Protein AF-A0A970XEA8-F1 (afdb_monomer_lite)

Structure (mmCIF, N/CA/C/O backbone):
data_AF-A0A970XEA8-F1
#
_entry.id   AF-A0A970XEA8-F1
#
loop_
_atom_site.group_PDB
_atom_site.id
_atom_site.type_symbol
_atom_site.label_atom_id
_atom_site.label_alt_id
_atom_site.label_comp_id
_atom_site.label_asym_id
_atom_site.label_entity_id
_atom_site.label_seq_id
_atom_site.pdbx_PDB_ins_code
_atom_site.Cartn_x
_atom_site.Cartn_y
_atom_site.Cartn_z
_atom_site.occupancy
_atom_site.B_iso_or_equiv
_atom_site.auth_seq_id
_atom_site.auth_comp_id
_atom_site.auth_asym_id
_atom_site.auth_atom_id
_atom_site.pdbx_PDB_model_num
ATOM 1 N N . ASP A 1 1 ? -4.541 -21.649 -30.578 1.00 80.81 1 ASP A N 1
ATOM 2 C CA . ASP A 1 1 ? -4.977 -20.990 -31.830 1.00 80.81 1 ASP A CA 1
ATOM 3 C C . ASP A 1 1 ? -3.988 -19.925 -32.308 1.00 80.81 1 ASP A C 1
ATOM 5 O O . ASP A 1 1 ? -4.046 -19.580 -33.477 1.00 80.81 1 ASP A O 1
ATOM 9 N N . GLY A 1 2 ? -3.057 -19.457 -31.461 1.00 87.94 2 GLY A N 1
ATOM 10 C CA . GLY A 1 2 ? -2.145 -18.364 -31.821 1.00 87.94 2 GLY A CA 1
ATOM 11 C C . GLY A 1 2 ? -2.750 -16.986 -31.545 1.00 87.94 2 GLY A C 1
ATOM 12 O O . GLY A 1 2 ? -2.172 -15.980 -31.945 1.00 87.94 2 GLY A O 1
ATOM 13 N N . ASP A 1 3 ? -3.895 -16.936 -30.856 1.00 94.19 3 ASP A N 1
ATOM 14 C CA . ASP A 1 3 ? -4.531 -15.696 -30.441 1.00 94.19 3 ASP A CA 1
ATOM 15 C C . ASP A 1 3 ? -3.733 -15.054 -29.296 1.00 94.19 3 ASP A C 1
ATOM 17 O O . ASP A 1 3 ? -3.621 -15.590 -28.187 1.00 94.19 3 ASP A O 1
ATOM 21 N N . ILE A 1 4 ? -3.162 -13.886 -29.584 1.00 92.12 4 ILE A N 1
ATOM 22 C CA . ILE A 1 4 ? -2.325 -13.128 -28.653 1.00 92.12 4 ILE A CA 1
ATOM 23 C C . ILE A 1 4 ? -3.144 -12.611 -27.464 1.00 92.12 4 ILE A C 1
ATOM 25 O O . ILE A 1 4 ? -2.615 -12.544 -26.354 1.00 92.12 4 ILE A O 1
ATOM 29 N N . ALA A 1 5 ? -4.421 -12.271 -27.648 1.00 92.81 5 ALA A N 1
ATOM 30 C CA . ALA A 1 5 ? -5.268 -11.773 -26.568 1.00 92.81 5 ALA A CA 1
ATOM 31 C C . ALA A 1 5 ? -5.571 -12.890 -25.564 1.00 92.81 5 ALA A C 1
ATOM 33 O O . ALA A 1 5 ? -5.336 -12.728 -24.365 1.00 92.81 5 ALA A O 1
ATOM 34 N N . VAL A 1 6 ? -5.991 -14.058 -26.058 1.00 93.00 6 VAL A N 1
ATOM 35 C CA . VAL A 1 6 ? -6.219 -15.244 -25.217 1.00 93.00 6 VAL A CA 1
ATOM 36 C C . VAL A 1 6 ? -4.920 -15.687 -24.538 1.00 93.00 6 VAL A C 1
ATOM 38 O O . VAL A 1 6 ? -4.925 -16.022 -23.353 1.00 93.00 6 VAL A O 1
ATOM 41 N N . GLY A 1 7 ? -3.799 -15.663 -25.264 1.00 92.69 7 GLY A N 1
ATOM 42 C CA . GLY A 1 7 ? -2.477 -15.961 -24.714 1.00 92.69 7 GLY A CA 1
ATOM 43 C C . GLY A 1 7 ? -2.072 -15.004 -23.591 1.00 92.69 7 GLY A C 1
ATOM 44 O O . GLY A 1 7 ? -1.593 -15.457 -22.556 1.00 92.69 7 GLY A O 1
ATOM 45 N N . SER A 1 8 ? -2.320 -13.703 -23.758 1.00 90.50 8 SER A N 1
ATOM 46 C CA . SER A 1 8 ? -1.989 -12.673 -22.764 1.00 90.50 8 SER A CA 1
ATOM 47 C C . SER A 1 8 ? -2.812 -12.823 -21.486 1.00 90.50 8 SER A C 1
ATOM 49 O O . SER A 1 8 ? -2.245 -12.772 -20.398 1.00 90.50 8 SER A O 1
ATOM 51 N N . VAL A 1 9 ? -4.122 -13.078 -21.600 1.00 90.88 9 VAL A N 1
ATOM 52 C CA . VAL A 1 9 ? -4.989 -13.336 -20.435 1.00 90.88 9 VAL A CA 1
ATOM 53 C C . VAL A 1 9 ? -4.486 -14.551 -19.658 1.00 90.88 9 VAL A C 1
ATOM 55 O O . VAL A 1 9 ? -4.214 -14.443 -18.465 1.00 90.88 9 VAL A O 1
ATOM 58 N N . LYS A 1 10 ? -4.248 -15.673 -20.347 1.00 90.88 10 LYS A N 1
ATOM 59 C CA . LYS A 1 10 ? -3.715 -16.893 -19.723 1.00 90.88 10 LYS A CA 1
ATOM 60 C C . LYS A 1 10 ? -2.342 -16.680 -19.094 1.00 90.88 10 LYS A C 1
ATOM 62 O O . LYS A 1 10 ? -2.049 -17.261 -18.057 1.00 90.88 10 LYS A O 1
ATOM 67 N N . ALA A 1 11 ? -1.489 -15.869 -19.714 1.00 90.12 11 ALA A N 1
ATOM 68 C CA . ALA A 1 11 ? -0.165 -15.576 -19.186 1.00 90.12 11 ALA A CA 1
ATOM 69 C C . ALA A 1 11 ? -0.227 -14.709 -17.919 1.00 90.12 11 ALA A C 1
ATOM 71 O O . ALA A 1 11 ? 0.575 -14.925 -17.013 1.00 90.12 11 ALA A O 1
ATOM 72 N N . ILE A 1 12 ? -1.179 -13.775 -17.824 1.00 89.44 12 ILE A N 1
ATOM 73 C CA . ILE A 1 12 ? -1.449 -13.012 -16.595 1.00 89.44 12 ILE A CA 1
ATOM 74 C C . ILE A 1 12 ? -2.015 -13.938 -15.510 1.00 89.44 12 ILE A C 1
ATOM 76 O O . ILE A 1 12 ? -1.507 -13.939 -14.394 1.00 89.44 12 ILE A O 1
ATOM 80 N N . GLU A 1 13 ? -3.007 -14.773 -15.837 1.00 88.38 13 GLU A N 1
ATOM 81 C CA . GLU A 1 13 ? -3.608 -15.747 -14.906 1.0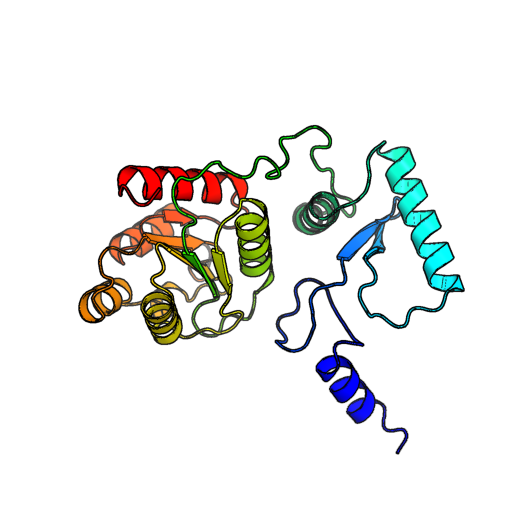0 88.38 13 GLU A CA 1
ATOM 82 C C . GLU A 1 13 ? -2.583 -16.759 -14.371 1.00 88.38 13 GLU A C 1
ATOM 84 O O . GLU A 1 13 ? -2.599 -17.118 -13.194 1.00 88.38 13 GLU A O 1
ATOM 89 N N . ALA A 1 14 ? -1.650 -17.194 -15.221 1.00 87.94 14 ALA A N 1
ATOM 90 C CA . ALA A 1 14 ? -0.548 -18.072 -14.839 1.00 87.94 14 ALA A CA 1
ATOM 91 C C . ALA A 1 14 ? 0.571 -17.348 -14.063 1.00 87.94 14 ALA A C 1
ATOM 93 O O . ALA A 1 14 ? 1.469 -18.007 -13.536 1.00 87.94 14 ALA A O 1
ATOM 94 N N . GLY A 1 15 ? 0.546 -16.013 -13.991 1.00 83.69 15 GLY A N 1
ATOM 95 C CA . GLY A 1 15 ? 1.590 -15.202 -13.361 1.00 83.69 15 GLY A CA 1
ATOM 96 C C . GLY A 1 15 ? 2.911 -15.172 -14.137 1.00 83.69 15 GLY A C 1
ATOM 97 O O . GLY A 1 15 ? 3.961 -14.968 -13.532 1.00 83.69 15 GLY A O 1
ATOM 98 N N . VAL A 1 16 ? 2.869 -15.419 -15.451 1.00 87.69 16 VAL A N 1
ATOM 99 C CA . VAL A 1 16 ? 4.012 -15.308 -16.377 1.00 87.69 16 VAL A CA 1
ATOM 100 C C . VAL A 1 16 ? 4.201 -13.858 -16.816 1.00 87.69 16 VAL A C 1
ATOM 102 O O . VAL A 1 16 ? 5.326 -13.370 -16.862 1.00 87.69 16 VAL A O 1
ATOM 105 N N . LEU A 1 17 ? 3.102 -13.163 -17.132 1.00 88.50 17 LEU A N 1
ATOM 106 C CA . LEU A 1 17 ? 3.103 -11.715 -17.330 1.00 88.50 17 LEU A CA 1
ATOM 107 C C . LEU A 1 17 ? 2.810 -11.044 -15.993 1.00 88.50 17 LEU A C 1
ATOM 109 O O . LEU A 1 17 ? 1.665 -10.987 -15.549 1.00 88.50 17 LEU A O 1
ATOM 113 N N . ASP A 1 18 ? 3.873 -10.568 -15.359 1.00 86.19 18 ASP A N 1
ATOM 114 C CA . ASP A 1 18 ? 3.846 -9.988 -14.024 1.00 86.19 18 ASP A CA 1
ATOM 115 C C . ASP A 1 18 ? 4.245 -8.505 -14.057 1.00 86.19 18 ASP A C 1
ATOM 117 O O . ASP A 1 18 ? 4.890 -8.023 -14.992 1.00 86.19 18 ASP A O 1
ATOM 121 N N . SER A 1 19 ? 3.811 -7.754 -13.052 1.00 84.50 19 SER A N 1
ATOM 122 C CA . SER A 1 19 ? 4.051 -6.316 -12.960 1.00 84.50 19 SER A CA 1
ATOM 123 C C . SER A 1 19 ? 4.166 -5.908 -11.496 1.00 84.50 19 SER A C 1
ATOM 125 O O . SER A 1 19 ? 3.346 -6.362 -10.694 1.00 84.50 19 SER A O 1
ATOM 127 N N . PRO A 1 20 ? 5.143 -5.057 -11.127 1.00 82.81 20 PRO A N 1
ATOM 128 C CA . PRO A 1 20 ? 5.207 -4.528 -9.775 1.00 82.81 20 PRO A CA 1
ATOM 129 C C . PRO A 1 20 ? 3.953 -3.703 -9.472 1.00 82.81 20 PRO A C 1
ATOM 131 O O . PRO A 1 20 ? 3.546 -2.852 -10.262 1.00 82.81 20 PRO A O 1
ATOM 134 N N . PHE A 1 21 ? 3.387 -3.908 -8.286 1.00 81.19 21 PHE A N 1
ATOM 135 C CA . PHE A 1 21 ? 2.265 -3.133 -7.756 1.00 81.19 21 PHE A CA 1
ATOM 136 C C . PHE A 1 21 ? 0.964 -3.215 -8.577 1.00 81.19 21 PHE A C 1
ATOM 138 O O . PHE A 1 21 ? 0.206 -2.247 -8.642 1.00 81.19 21 PHE A O 1
ATOM 145 N N . SER A 1 22 ? 0.668 -4.368 -9.182 1.00 83.50 22 SER A N 1
ATOM 146 C CA . SER A 1 22 ? -0.499 -4.510 -10.065 1.00 83.50 22 SER A CA 1
ATOM 147 C C . SER A 1 22 ? -1.845 -4.414 -9.333 1.00 83.50 22 SER A C 1
ATOM 149 O O . SER A 1 22 ? -2.037 -5.017 -8.284 1.00 83.50 22 SER A O 1
ATOM 151 N N . ILE A 1 23 ? -2.837 -3.728 -9.902 1.00 82.25 23 ILE A N 1
ATOM 152 C CA . ILE A 1 23 ? -4.222 -3.809 -9.395 1.00 82.25 23 ILE A CA 1
ATOM 153 C C . ILE A 1 23 ? -4.844 -5.195 -9.617 1.00 82.25 23 ILE A C 1
ATOM 155 O O . ILE A 1 23 ? -5.753 -5.603 -8.899 1.00 82.25 23 ILE A O 1
ATOM 159 N N . ASN A 1 24 ? -4.375 -5.919 -10.629 1.00 81.50 24 ASN A N 1
ATOM 160 C CA . ASN A 1 24 ? -4.915 -7.225 -10.955 1.00 81.50 24 ASN A CA 1
ATOM 161 C C . ASN A 1 24 ? -4.514 -8.241 -9.866 1.00 81.50 24 ASN A C 1
ATOM 163 O O . ASN A 1 24 ? -3.386 -8.218 -9.379 1.00 81.50 24 ASN A O 1
ATOM 167 N N . ILE A 1 25 ? -5.442 -9.127 -9.504 1.00 78.56 25 ILE A N 1
ATOM 168 C CA . ILE A 1 25 ? -5.270 -10.146 -8.458 1.00 78.56 25 ILE A CA 1
ATOM 169 C C . ILE A 1 25 ? -4.421 -11.351 -8.898 1.00 78.56 25 ILE A C 1
ATOM 171 O O . ILE A 1 25 ? -4.007 -12.142 -8.055 1.00 78.56 25 ILE A O 1
ATOM 175 N N . TYR A 1 26 ? -4.198 -11.525 -10.204 1.00 82.44 26 TYR A N 1
ATOM 176 C CA . TYR A 1 26 ? -3.456 -12.663 -10.757 1.00 82.44 26 TYR A CA 1
ATOM 177 C C . TYR A 1 26 ? -1.933 -12.454 -10.841 1.00 82.44 26 TYR A C 1
ATOM 179 O O . TYR A 1 26 ? -1.201 -13.413 -10.570 1.00 82.44 26 TYR A O 1
ATOM 187 N N . PRO A 1 27 ? -1.420 -11.252 -11.187 1.00 84.00 27 PRO A N 1
ATOM 188 C CA . PRO A 1 27 ? -0.004 -10.936 -11.047 1.00 84.00 27 PRO A CA 1
ATOM 189 C C . PRO A 1 27 ? 0.522 -11.253 -9.650 1.00 84.00 27 PRO A C 1
ATOM 191 O O . PRO A 1 27 ? -0.168 -11.093 -8.644 1.00 84.00 27 PRO A O 1
ATOM 194 N N . ARG A 1 28 ? 1.759 -11.743 -9.603 1.00 81.50 28 ARG A N 1
ATOM 195 C CA . ARG A 1 28 ? 2.390 -12.243 -8.378 1.00 81.50 28 ARG A CA 1
ATOM 196 C C . ARG A 1 28 ? 3.165 -11.156 -7.635 1.00 81.50 28 ARG A C 1
ATOM 198 O O . ARG A 1 28 ? 3.571 -11.404 -6.504 1.00 81.50 28 ARG A O 1
ATOM 205 N N . ASP A 1 29 ? 3.370 -9.997 -8.266 1.00 82.31 29 ASP A N 1
ATOM 206 C CA . ASP A 1 29 ? 4.196 -8.890 -7.769 1.00 82.31 29 ASP A CA 1
ATOM 207 C C . ASP A 1 29 ? 5.631 -9.328 -7.414 1.00 82.31 29 ASP A C 1
ATOM 209 O O . ASP A 1 29 ? 6.232 -8.826 -6.463 1.00 82.31 29 ASP A O 1
ATOM 213 N N . LEU A 1 30 ? 6.182 -10.288 -8.161 1.00 84.56 30 LEU A N 1
ATOM 214 C CA . LEU A 1 30 ? 7.561 -10.755 -7.985 1.00 84.56 30 LEU A CA 1
ATOM 215 C C . LEU A 1 30 ? 8.549 -9.842 -8.707 1.00 84.56 30 LEU A C 1
ATOM 217 O O . LEU A 1 30 ? 9.707 -9.733 -8.318 1.00 84.56 30 LEU A O 1
ATOM 221 N N . CYS A 1 31 ? 8.091 -9.173 -9.761 1.00 89.81 31 CYS A N 1
ATOM 222 C CA . CYS A 1 31 ? 8.916 -8.230 -10.495 1.00 89.81 31 CYS A CA 1
ATOM 223 C C . CYS A 1 31 ? 9.152 -6.961 -9.678 1.00 89.81 31 CYS A C 1
ATOM 225 O O . CYS A 1 31 ? 8.232 -6.423 -9.063 1.00 89.81 31 CYS A O 1
ATOM 227 N N . MET A 1 32 ? 10.366 -6.426 -9.747 1.00 90.19 32 MET A N 1
ATOM 228 C CA . MET A 1 32 ? 10.725 -5.143 -9.152 1.00 90.19 32 MET A CA 1
ATOM 229 C C . MET A 1 32 ? 11.527 -4.328 -10.153 1.00 90.19 32 MET A C 1
ATOM 231 O O . MET A 1 32 ? 12.454 -4.850 -10.769 1.00 90.19 32 MET A O 1
ATOM 235 N N . GLY A 1 33 ? 11.187 -3.050 -10.307 1.00 92.12 33 GLY A N 1
ATOM 236 C CA . GLY A 1 33 ? 11.851 -2.162 -11.256 1.00 92.12 33 GLY A CA 1
ATOM 237 C C . GLY A 1 33 ? 12.519 -0.968 -10.589 1.00 92.12 33 GLY A C 1
ATOM 238 O O . GLY A 1 33 ? 12.063 -0.497 -9.553 1.00 92.12 33 GLY A O 1
ATOM 239 N N . ALA A 1 34 ? 13.578 -0.461 -11.202 1.00 93.19 34 ALA A N 1
ATOM 240 C CA . ALA A 1 34 ? 14.227 0.798 -10.849 1.00 93.19 34 ALA A CA 1
ATOM 241 C C . ALA A 1 34 ? 14.731 1.491 -12.115 1.00 93.19 34 ALA A C 1
ATOM 243 O O . ALA A 1 34 ? 14.613 0.967 -13.221 1.00 93.19 34 ALA A O 1
ATOM 244 N N . ARG A 1 35 ? 15.253 2.699 -11.975 1.00 94.06 35 ARG A N 1
ATOM 245 C CA . ARG A 1 35 ? 15.824 3.490 -13.065 1.00 94.06 35 ARG A CA 1
ATOM 246 C C . ARG A 1 35 ? 17.321 3.193 -13.193 1.00 94.06 35 ARG A C 1
ATOM 248 O O . ARG A 1 35 ? 17.971 2.906 -12.196 1.00 94.06 35 ARG A O 1
ATOM 255 N N . ASP A 1 36 ? 17.898 3.235 -14.386 1.00 94.62 36 ASP A N 1
ATOM 256 C CA . ASP A 1 36 ? 19.364 3.284 -14.520 1.00 94.62 36 ASP A CA 1
ATOM 257 C C . ASP A 1 36 ? 19.887 4.728 -14.412 1.00 94.62 36 ASP A C 1
ATOM 259 O O . ASP A 1 36 ? 19.119 5.662 -14.178 1.00 94.62 36 ASP A O 1
ATOM 263 N N . LEU A 1 37 ? 21.200 4.919 -14.587 1.00 93.56 37 LEU A N 1
ATOM 264 C CA . LEU A 1 37 ? 21.846 6.241 -14.573 1.00 93.56 37 LEU A CA 1
ATOM 265 C C . LEU A 1 37 ? 21.350 7.187 -15.679 1.00 93.56 37 LEU A C 1
ATOM 267 O O . LEU A 1 37 ? 21.559 8.395 -15.590 1.00 93.56 37 LEU A O 1
ATOM 271 N N . GLU A 1 38 ? 20.693 6.653 -16.708 1.00 93.44 38 GLU A N 1
ATOM 272 C CA . GLU A 1 38 ? 20.113 7.413 -17.817 1.00 93.44 38 GLU A CA 1
ATOM 273 C C . GLU A 1 38 ? 18.609 7.683 -17.598 1.00 93.44 38 GLU A C 1
ATOM 275 O O . GLU A 1 38 ? 17.976 8.381 -18.390 1.00 93.44 38 GLU A O 1
ATOM 280 N N . GLY A 1 39 ? 18.019 7.160 -16.516 1.00 91.25 39 GLY A N 1
ATOM 281 C CA . GLY A 1 39 ? 16.595 7.291 -16.204 1.00 91.25 39 GLY A CA 1
ATOM 282 C C . GLY A 1 39 ? 15.695 6.279 -16.925 1.00 91.25 39 GLY A C 1
ATOM 283 O O . GLY A 1 39 ? 14.465 6.407 -16.885 1.00 91.25 39 GLY A O 1
ATOM 284 N N . ALA A 1 40 ? 16.247 5.256 -17.580 1.00 93.69 40 ALA A N 1
ATOM 285 C CA . ALA A 1 40 ? 15.453 4.207 -18.214 1.00 93.69 40 ALA A CA 1
ATOM 286 C C . ALA A 1 40 ? 14.956 3.191 -17.176 1.00 93.69 40 ALA A C 1
ATOM 288 O O . ALA A 1 40 ? 15.680 2.845 -16.248 1.00 93.69 40 ALA A O 1
ATOM 289 N N . CYS A 1 41 ? 13.724 2.690 -17.331 1.00 92.81 41 CYS A N 1
ATOM 290 C CA . CYS A 1 41 ? 13.213 1.612 -16.479 1.00 92.81 41 CYS A CA 1
ATOM 291 C C . CYS A 1 41 ? 13.994 0.316 -16.726 1.00 92.81 41 CYS A C 1
ATOM 293 O O . CYS A 1 41 ? 14.143 -0.122 -17.869 1.00 92.81 41 CYS A O 1
ATOM 295 N N . ARG A 1 42 ? 14.427 -0.311 -15.640 1.00 94.69 42 ARG A N 1
ATOM 296 C CA . ARG A 1 42 ? 15.152 -1.577 -15.569 1.00 94.69 42 ARG A CA 1
ATOM 297 C C . ARG A 1 42 ? 14.522 -2.475 -14.514 1.00 94.69 42 ARG A C 1
ATOM 299 O O . ARG A 1 42 ? 13.809 -1.993 -13.636 1.00 94.69 42 ARG A O 1
ATOM 306 N N . TYR A 1 43 ? 14.807 -3.766 -14.587 1.00 94.12 43 TYR A N 1
ATOM 307 C CA . TYR A 1 43 ? 14.411 -4.743 -13.577 1.00 94.12 43 TYR A CA 1
ATOM 308 C C . TYR A 1 43 ? 15.534 -4.937 -12.559 1.00 94.12 43 TYR A C 1
ATOM 310 O O . TYR A 1 43 ? 16.676 -5.165 -12.941 1.00 94.12 43 TYR A O 1
ATOM 318 N N . ILE A 1 44 ? 15.199 -4.860 -11.275 1.00 92.69 44 ILE A N 1
ATOM 319 C CA . ILE A 1 44 ? 16.033 -5.381 -10.184 1.00 92.69 44 ILE A CA 1
ATOM 320 C C . ILE A 1 44 ? 15.737 -6.874 -10.015 1.00 92.69 44 ILE A C 1
ATOM 322 O O . ILE A 1 44 ? 16.650 -7.687 -9.925 1.00 92.69 44 ILE A O 1
ATOM 326 N N . ASP A 1 45 ? 14.448 -7.220 -10.000 1.00 91.75 45 ASP A N 1
ATOM 327 C CA . ASP A 1 45 ? 13.962 -8.594 -9.979 1.00 91.75 45 ASP A CA 1
ATOM 328 C C . ASP A 1 45 ? 13.028 -8.794 -11.173 1.00 91.75 45 ASP A C 1
ATOM 330 O O . ASP A 1 45 ? 12.131 -7.986 -11.435 1.00 91.75 45 ASP A O 1
ATOM 334 N N . TYR A 1 46 ? 13.267 -9.864 -11.917 1.00 92.19 46 TYR A N 1
ATOM 335 C CA . TYR A 1 46 ? 12.500 -10.215 -13.103 1.00 92.19 46 TYR A CA 1
ATOM 336 C C . TYR A 1 46 ? 11.270 -11.064 -12.777 1.00 92.19 46 TYR A C 1
ATOM 338 O O . TYR A 1 46 ? 10.457 -11.300 -13.672 1.00 92.19 46 TYR A O 1
ATOM 346 N N . GLY A 1 47 ? 11.160 -11.591 -11.552 1.00 90.00 47 GLY A N 1
ATOM 347 C CA . GLY A 1 47 ? 10.142 -12.565 -11.186 1.00 90.00 47 GLY A CA 1
ATOM 348 C C . GLY A 1 47 ? 10.062 -13.709 -12.201 1.00 90.00 47 GLY A C 1
ATOM 349 O O . GLY A 1 47 ? 11.070 -14.298 -12.597 1.00 90.00 47 GLY A O 1
ATOM 350 N N . ASN A 1 48 ? 8.847 -13.976 -12.681 1.00 88.56 48 ASN A N 1
ATOM 351 C CA . ASN A 1 48 ? 8.570 -15.021 -13.671 1.00 88.56 48 ASN A CA 1
ATOM 352 C C . ASN A 1 48 ? 8.599 -14.529 -15.126 1.00 88.56 48 ASN A C 1
ATOM 354 O O . ASN A 1 48 ? 8.235 -15.289 -16.028 1.00 88.56 48 ASN A O 1
ATOM 358 N N . LEU A 1 49 ? 8.993 -13.276 -15.380 1.00 91.50 49 LEU A N 1
ATOM 359 C CA . LEU A 1 49 ? 8.934 -12.723 -16.729 1.00 91.50 49 LEU A CA 1
ATOM 360 C C . LEU A 1 49 ? 9.861 -13.503 -17.678 1.00 91.50 49 LEU A C 1
ATOM 362 O O . LEU A 1 49 ? 11.053 -13.665 -17.388 1.00 91.50 49 LEU A O 1
ATOM 366 N N . PRO A 1 50 ? 9.372 -13.936 -18.854 1.00 89.94 50 PRO A N 1
ATOM 367 C CA . PRO A 1 50 ? 10.159 -14.687 -19.828 1.00 89.94 50 PRO A CA 1
ATOM 368 C C . PRO A 1 50 ? 11.066 -13.755 -20.653 1.00 89.94 50 PRO A C 1
ATOM 370 O O . PRO A 1 50 ? 10.989 -13.704 -21.878 1.00 89.94 50 PRO A O 1
ATOM 373 N N . ILE A 1 51 ? 11.913 -12.976 -19.975 1.00 92.12 51 ILE A N 1
ATOM 374 C CA . ILE A 1 51 ? 12.868 -12.063 -20.610 1.00 92.12 51 ILE A CA 1
ATOM 375 C C . ILE A 1 51 ? 14.043 -12.870 -21.193 1.00 92.12 51 ILE A C 1
ATOM 377 O O . ILE A 1 51 ? 14.655 -13.636 -20.438 1.00 92.12 51 ILE A O 1
ATOM 381 N N . PRO A 1 52 ? 14.385 -12.697 -22.487 1.00 95.50 52 PRO A N 1
ATOM 382 C CA . PRO A 1 52 ? 15.538 -13.347 -23.109 1.00 95.50 52 PRO A CA 1
ATOM 383 C C . PRO A 1 52 ? 16.856 -13.044 -22.388 1.00 95.50 52 PRO A C 1
ATOM 385 O O . PRO A 1 52 ? 17.056 -11.940 -21.879 1.00 95.50 52 PRO A O 1
ATOM 388 N N . GLU A 1 53 ? 17.782 -14.005 -22.384 1.00 94.62 53 GLU A N 1
ATOM 389 C CA . GLU A 1 53 ? 19.065 -13.898 -21.671 1.00 94.62 53 GLU A CA 1
ATOM 390 C C . GLU A 1 53 ? 19.901 -12.693 -22.126 1.00 94.62 53 GLU A C 1
ATOM 392 O O . GLU A 1 53 ? 20.476 -11.988 -21.300 1.00 94.62 53 GLU A O 1
ATOM 397 N N . GLU A 1 54 ? 19.904 -12.392 -23.425 1.00 96.06 54 GLU A N 1
ATOM 398 C CA . GLU A 1 54 ? 20.598 -11.223 -23.979 1.00 96.06 54 GLU A CA 1
ATOM 399 C C . GLU A 1 54 ? 20.071 -9.894 -23.410 1.00 96.06 54 GLU A C 1
ATOM 401 O O . GLU A 1 54 ? 20.851 -8.994 -23.095 1.00 96.06 54 GLU A O 1
ATOM 406 N N . VAL A 1 55 ? 18.754 -9.792 -23.205 1.00 95.62 55 VAL A N 1
ATOM 407 C CA . VAL A 1 55 ? 18.103 -8.602 -22.643 1.00 95.62 55 VAL A CA 1
ATOM 408 C C . VAL A 1 55 ? 18.368 -8.514 -21.143 1.00 95.62 55 VAL A C 1
ATOM 410 O O . VAL A 1 55 ? 18.632 -7.423 -20.639 1.00 95.62 55 VAL A O 1
ATOM 413 N N . ARG A 1 56 ? 18.347 -9.654 -20.436 1.00 96.00 56 ARG A N 1
ATOM 414 C CA . ARG A 1 56 ? 18.710 -9.723 -19.012 1.00 96.00 56 ARG A CA 1
ATOM 415 C C . ARG A 1 56 ? 20.139 -9.249 -18.793 1.00 96.00 56 ARG A C 1
ATOM 417 O O . ARG A 1 56 ? 20.361 -8.373 -17.971 1.00 96.00 56 ARG A O 1
ATOM 424 N N . LYS A 1 57 ? 21.084 -9.729 -19.603 1.00 96.81 57 LYS A N 1
ATOM 425 C CA . LYS A 1 57 ? 22.486 -9.314 -19.523 1.00 96.81 57 LYS A CA 1
ATOM 426 C C . LYS A 1 57 ? 22.644 -7.798 -19.669 1.00 96.81 57 LYS A C 1
ATOM 428 O O . LYS A 1 57 ? 23.299 -7.178 -18.840 1.00 96.81 57 LYS A O 1
ATOM 433 N N . TYR A 1 58 ? 22.008 -7.201 -20.679 1.00 97.12 58 TYR A N 1
ATOM 434 C CA . TYR A 1 58 ? 22.049 -5.749 -20.869 1.00 97.12 58 TYR A CA 1
ATOM 435 C C . TYR A 1 58 ? 21.416 -4.983 -19.695 1.00 97.12 58 TYR A C 1
ATOM 437 O O . TYR A 1 58 ? 21.962 -3.985 -19.226 1.00 97.12 58 TYR A O 1
ATOM 445 N N . ASN A 1 59 ? 20.271 -5.451 -19.194 1.00 97.12 59 ASN A N 1
ATOM 446 C CA . ASN A 1 59 ? 19.621 -4.858 -18.029 1.00 97.12 59 ASN A CA 1
ATOM 447 C C . ASN A 1 59 ? 20.513 -4.940 -16.777 1.00 97.12 59 ASN A C 1
ATOM 449 O O . ASN A 1 59 ? 20.691 -3.933 -16.096 1.00 97.12 59 ASN A O 1
ATOM 453 N N . ASP A 1 60 ? 21.096 -6.106 -16.502 1.00 96.19 60 ASP A N 1
ATOM 454 C CA . ASP A 1 60 ? 21.957 -6.350 -15.341 1.00 96.19 60 ASP A CA 1
ATOM 455 C C . ASP A 1 60 ? 23.230 -5.501 -15.391 1.00 96.19 60 ASP A C 1
ATOM 457 O O . ASP A 1 60 ? 23.662 -4.974 -14.366 1.00 96.19 60 ASP A O 1
ATOM 461 N N . GLU A 1 61 ? 23.815 -5.315 -16.578 1.00 97.31 61 GLU A N 1
ATOM 462 C CA . GLU A 1 61 ? 24.938 -4.398 -16.791 1.00 97.31 61 GLU A CA 1
ATOM 463 C C . GLU A 1 61 ? 24.554 -2.962 -16.400 1.00 97.31 61 GLU A C 1
ATOM 465 O O . GLU A 1 61 ? 25.261 -2.333 -15.611 1.00 97.31 61 GLU A O 1
ATOM 470 N N . LYS A 1 62 ? 23.391 -2.474 -16.848 1.00 97.44 62 LYS A N 1
ATOM 471 C CA . LYS A 1 62 ? 22.899 -1.123 -16.525 1.00 97.44 62 LYS A CA 1
ATOM 472 C C . LYS A 1 62 ? 22.539 -0.931 -15.054 1.00 97.44 62 LYS A C 1
ATOM 474 O O . LYS A 1 62 ? 22.828 0.120 -14.481 1.00 97.44 62 LYS A O 1
ATOM 479 N N . ILE A 1 63 ? 21.957 -1.945 -14.419 1.00 95.81 63 ILE A N 1
ATOM 480 C CA . ILE A 1 63 ? 21.728 -1.946 -12.971 1.00 95.81 63 ILE A CA 1
ATOM 481 C C . ILE A 1 63 ? 23.067 -1.880 -12.236 1.00 95.81 63 ILE A C 1
ATOM 483 O O . ILE A 1 63 ? 23.246 -1.030 -11.368 1.00 95.81 63 ILE A O 1
ATOM 487 N N . LYS A 1 64 ? 24.039 -2.710 -12.624 1.00 95.94 64 LYS A N 1
ATOM 488 C CA . LYS A 1 64 ? 25.359 -2.762 -11.987 1.00 95.94 64 LYS A CA 1
ATOM 489 C C . LYS A 1 64 ? 26.153 -1.467 -12.155 1.00 95.94 64 LYS A C 1
ATOM 491 O O . LYS A 1 64 ? 26.878 -1.086 -11.236 1.00 95.94 64 LYS A O 1
ATOM 496 N N . GLU A 1 65 ? 26.022 -0.780 -13.288 1.00 96.38 65 GLU A N 1
ATOM 497 C CA . GLU A 1 65 ? 26.572 0.568 -13.487 1.00 96.38 65 GLU A CA 1
ATOM 498 C C . GLU A 1 65 ? 26.036 1.534 -12.421 1.00 96.38 65 GLU A C 1
ATOM 500 O O . GLU A 1 65 ? 26.825 2.198 -11.742 1.00 96.38 65 GLU A O 1
ATOM 505 N N . ARG A 1 66 ? 24.711 1.557 -12.207 1.00 93.62 66 ARG A N 1
ATOM 506 C CA . ARG A 1 66 ? 24.086 2.391 -11.169 1.00 93.62 66 ARG A CA 1
ATOM 507 C C . ARG A 1 66 ? 24.505 1.967 -9.763 1.00 93.62 66 ARG A C 1
ATOM 509 O O . ARG A 1 66 ? 24.885 2.825 -8.976 1.00 93.62 66 ARG A O 1
ATOM 516 N N . GLU A 1 67 ? 24.503 0.674 -9.456 1.00 94.00 67 GLU A N 1
ATOM 517 C CA . GLU A 1 67 ? 24.947 0.159 -8.152 1.00 94.00 67 GLU A CA 1
ATOM 518 C C . GLU A 1 67 ? 26.396 0.541 -7.841 1.00 94.00 67 GLU A C 1
ATOM 520 O O . GLU A 1 67 ? 26.721 0.906 -6.715 1.00 94.00 67 GLU A O 1
ATOM 525 N N . THR A 1 68 ? 27.275 0.489 -8.845 1.00 94.56 68 THR A N 1
ATOM 526 C CA . THR A 1 68 ? 28.687 0.868 -8.700 1.00 94.56 68 THR A CA 1
ATOM 527 C C . THR A 1 68 ? 28.830 2.369 -8.471 1.00 94.56 68 THR A C 1
ATOM 529 O O . THR A 1 68 ? 29.609 2.786 -7.617 1.00 94.56 68 THR A O 1
ATOM 532 N N . PHE A 1 69 ? 28.070 3.183 -9.208 1.00 92.50 69 PHE A N 1
ATOM 533 C CA . PHE A 1 69 ? 28.054 4.635 -9.041 1.00 92.50 69 PHE A CA 1
ATOM 534 C C . PHE A 1 69 ? 27.500 5.052 -7.673 1.00 92.50 69 PHE A C 1
ATOM 536 O O . PHE A 1 69 ? 28.040 5.946 -7.024 1.00 92.50 69 PHE A O 1
ATOM 543 N N . GLU A 1 70 ? 26.435 4.397 -7.213 1.00 89.31 70 GLU A N 1
ATOM 544 C CA . GLU A 1 70 ? 25.823 4.682 -5.920 1.00 89.31 70 GLU A CA 1
ATOM 545 C C . GLU A 1 70 ? 26.551 4.005 -4.750 1.00 89.31 70 GLU A C 1
ATOM 547 O O . GLU A 1 70 ? 26.362 4.415 -3.607 1.00 89.31 70 GLU A O 1
ATOM 552 N N . GLY A 1 71 ? 27.393 3.005 -4.999 1.00 89.31 71 GLY A N 1
ATOM 553 C CA . GLY A 1 71 ? 28.078 2.246 -3.953 1.00 89.31 71 GLY A CA 1
ATOM 554 C C . GLY A 1 71 ? 27.136 1.399 -3.090 1.00 89.31 71 GLY A C 1
ATOM 555 O O . GLY A 1 71 ? 27.504 1.034 -1.979 1.00 89.31 71 GLY A O 1
ATOM 556 N N . THR A 1 72 ? 25.926 1.100 -3.568 1.00 88.75 72 THR A N 1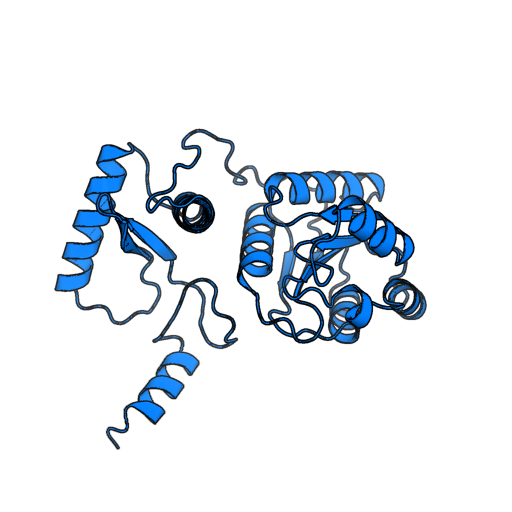
ATOM 557 C CA . THR A 1 72 ? 24.938 0.269 -2.865 1.00 88.75 72 THR A CA 1
ATOM 558 C C . THR A 1 72 ? 24.155 -0.595 -3.847 1.00 88.75 72 THR A C 1
ATOM 560 O O . THR A 1 72 ? 24.088 -0.297 -5.041 1.00 88.75 72 THR A O 1
ATOM 563 N N . LYS A 1 73 ? 23.555 -1.675 -3.346 1.00 90.56 73 LYS A N 1
ATOM 564 C CA . LYS A 1 73 ? 22.671 -2.537 -4.131 1.00 90.56 73 LYS A CA 1
ATOM 565 C C . LYS A 1 73 ? 21.312 -1.878 -4.320 1.00 90.56 73 LYS A C 1
ATOM 567 O O . LYS A 1 73 ? 20.735 -1.354 -3.367 1.00 90.56 73 LYS A O 1
ATOM 572 N N . LEU A 1 74 ? 20.784 -1.935 -5.541 1.00 90.19 74 LEU 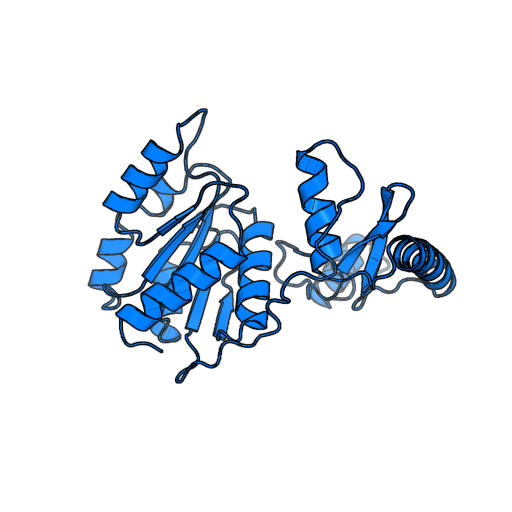A N 1
ATOM 573 C CA . LEU A 1 74 ? 19.426 -1.466 -5.787 1.00 90.19 74 LEU A CA 1
ATOM 574 C C . LEU A 1 74 ? 18.444 -2.490 -5.223 1.00 90.19 74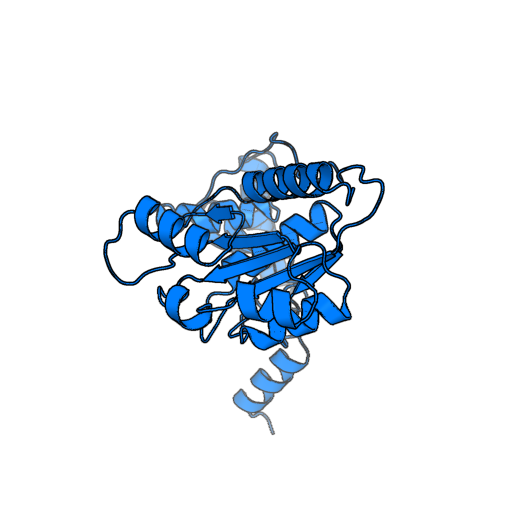 LEU A C 1
ATOM 576 O O . LEU A 1 74 ? 18.572 -3.693 -5.434 1.00 90.19 74 LEU A O 1
ATOM 580 N N . ASN A 1 75 ? 17.456 -2.000 -4.487 1.00 88.88 75 ASN A N 1
ATOM 581 C CA . ASN A 1 75 ? 16.457 -2.820 -3.818 1.00 88.88 75 ASN A CA 1
ATOM 582 C C . ASN A 1 75 ? 15.098 -2.099 -3.825 1.00 88.88 75 ASN A C 1
ATOM 584 O O . ASN A 1 75 ? 14.907 -1.104 -4.523 1.00 88.88 75 ASN A O 1
ATOM 588 N N . PHE A 1 76 ? 14.150 -2.579 -3.021 1.00 84.75 76 PHE A N 1
ATOM 589 C CA . PHE A 1 76 ? 12.830 -1.964 -2.892 1.00 84.75 76 PHE A CA 1
ATOM 590 C C . PHE A 1 76 ? 12.881 -0.463 -2.550 1.00 84.75 76 PHE A C 1
ATOM 592 O O . PHE A 1 76 ? 12.097 0.308 -3.099 1.00 84.75 76 PHE A O 1
ATOM 599 N N . LYS A 1 77 ? 13.834 -0.018 -1.716 1.00 82.88 77 LYS A N 1
ATOM 600 C CA . LYS A 1 77 ? 14.014 1.406 -1.382 1.00 82.88 77 LYS A CA 1
ATOM 601 C C . LYS A 1 77 ? 14.408 2.227 -2.612 1.00 82.88 77 LYS A C 1
ATOM 603 O O . LYS A 1 77 ? 13.916 3.341 -2.770 1.00 82.88 77 LYS A O 1
ATOM 608 N N . ALA A 1 78 ? 15.238 1.673 -3.498 1.00 89.06 78 ALA A N 1
ATOM 609 C CA . ALA A 1 78 ? 15.591 2.314 -4.765 1.00 89.06 78 ALA A CA 1
ATOM 610 C C . ALA A 1 78 ? 14.363 2.475 -5.669 1.00 89.06 78 ALA A C 1
ATOM 612 O O . ALA A 1 78 ? 14.092 3.572 -6.155 1.00 89.06 78 ALA A O 1
ATOM 613 N N . SER A 1 79 ? 13.572 1.408 -5.821 1.00 88.94 79 SER A N 1
ATOM 614 C CA . SER A 1 79 ? 12.315 1.426 -6.580 1.00 88.94 79 SER A CA 1
ATOM 615 C C . SER A 1 79 ? 11.330 2.459 -6.047 1.00 88.94 79 SER A C 1
ATOM 617 O O . SER A 1 79 ? 10.725 3.199 -6.820 1.00 88.94 79 SER A O 1
ATOM 619 N N . MET A 1 80 ? 11.191 2.534 -4.721 1.00 85.75 80 MET A N 1
ATOM 620 C CA . MET A 1 80 ? 10.408 3.572 -4.067 1.00 85.75 80 MET A CA 1
ATOM 621 C C . MET A 1 80 ? 10.971 4.950 -4.423 1.00 85.75 80 MET A C 1
ATOM 623 O O . MET A 1 80 ? 10.265 5.760 -5.015 1.00 85.75 80 MET A O 1
ATOM 627 N N . ALA A 1 81 ? 12.239 5.234 -4.135 1.00 87.81 81 ALA A N 1
ATOM 628 C CA . ALA A 1 81 ? 12.805 6.557 -4.386 1.00 87.81 81 ALA A CA 1
ATOM 629 C C . ALA A 1 81 ? 12.631 7.019 -5.840 1.00 87.81 81 ALA A C 1
ATOM 631 O O . ALA A 1 81 ? 12.278 8.176 -6.064 1.00 87.81 81 ALA A O 1
ATOM 632 N N . ASP A 1 82 ? 12.809 6.123 -6.811 1.00 89.50 82 ASP A N 1
ATOM 633 C CA . ASP A 1 82 ? 12.575 6.411 -8.229 1.00 89.50 82 ASP A CA 1
ATOM 634 C C . ASP A 1 82 ? 11.097 6.682 -8.551 1.00 89.50 82 ASP A C 1
ATOM 636 O O . ASP A 1 82 ? 10.783 7.490 -9.423 1.00 89.50 82 ASP A O 1
ATOM 640 N N . PHE A 1 83 ? 10.169 6.017 -7.862 1.00 84.44 83 PHE A N 1
ATOM 641 C CA . PHE A 1 83 ? 8.739 6.283 -7.992 1.00 84.44 83 PHE A CA 1
ATOM 642 C C . PHE A 1 83 ? 8.374 7.668 -7.437 1.00 84.44 83 PHE A C 1
ATOM 644 O O . PHE A 1 83 ? 7.713 8.453 -8.116 1.00 84.44 83 PHE A O 1
ATOM 651 N N . TRP A 1 84 ? 8.843 8.003 -6.232 1.00 81.75 84 TRP A N 1
ATOM 652 C CA . TRP A 1 84 ? 8.555 9.290 -5.586 1.00 81.75 84 TRP A CA 1
ATOM 653 C C . TRP A 1 84 ? 9.229 10.472 -6.275 1.00 81.75 84 TRP A C 1
ATOM 655 O O . TRP A 1 84 ? 8.662 11.561 -6.323 1.00 81.75 84 TRP A O 1
ATOM 665 N N . CYS A 1 85 ? 10.427 10.298 -6.832 1.00 86.12 85 CYS A N 1
ATOM 666 C CA . CYS A 1 85 ? 11.125 11.413 -7.462 1.00 86.12 85 CYS A CA 1
ATOM 667 C C . CYS A 1 85 ? 10.384 11.945 -8.703 1.00 86.12 85 CYS A C 1
ATOM 669 O O . CYS A 1 85 ? 10.550 13.117 -9.047 1.00 86.12 85 CYS A O 1
ATOM 671 N N . LEU A 1 86 ? 9.526 11.128 -9.333 1.00 85.19 86 LEU A N 1
ATOM 672 C CA . LEU A 1 86 ? 8.704 11.539 -10.473 1.00 85.19 86 LEU A CA 1
ATOM 673 C C . LEU A 1 86 ? 7.718 12.649 -10.105 1.00 85.19 86 LEU A C 1
ATOM 675 O O . LEU A 1 86 ? 7.559 13.584 -10.890 1.00 85.19 86 LEU A O 1
ATOM 679 N N . SER A 1 87 ? 7.109 12.609 -8.911 1.00 80.00 87 SER A N 1
ATOM 680 C CA . SER A 1 87 ? 6.224 13.698 -8.463 1.00 80.00 87 SER A CA 1
ATOM 681 C C . SER A 1 87 ? 6.986 15.011 -8.249 1.00 80.00 87 SER A C 1
ATOM 683 O O . SER A 1 87 ? 6.408 16.090 -8.347 1.00 80.00 87 SER A O 1
ATOM 685 N N . GLN A 1 88 ? 8.304 14.929 -8.049 1.00 83.38 88 GLN A N 1
ATOM 686 C CA . GLN A 1 88 ? 9.212 16.067 -7.890 1.00 83.38 88 GLN A CA 1
ATOM 687 C C . GLN A 1 88 ? 9.860 16.518 -9.212 1.00 83.38 88 GLN A C 1
ATOM 689 O O . GLN A 1 88 ? 10.771 17.348 -9.197 1.00 83.38 88 GLN A O 1
ATOM 694 N N . GLY A 1 89 ? 9.446 15.957 -10.354 1.00 87.12 89 GLY A N 1
ATOM 695 C CA . GLY A 1 89 ? 10.008 16.285 -11.667 1.00 87.12 89 GLY A CA 1
ATOM 696 C C . GLY A 1 89 ? 11.418 15.732 -11.910 1.00 87.12 89 GLY A C 1
ATOM 697 O O . GLY A 1 89 ? 12.144 16.259 -12.752 1.00 87.12 89 GLY A O 1
ATOM 698 N N . LYS A 1 90 ? 11.827 14.688 -11.179 1.00 88.25 90 LYS A N 1
ATOM 699 C CA . LYS A 1 90 ? 13.116 13.997 -11.343 1.00 88.25 90 LYS A CA 1
ATOM 700 C C . LYS A 1 90 ? 12.908 12.587 -11.893 1.00 88.25 90 LYS A C 1
ATOM 702 O O . LYS A 1 90 ? 11.885 11.962 -11.637 1.00 88.25 90 LYS A O 1
ATOM 707 N N . ALA A 1 91 ? 13.899 12.073 -12.620 1.00 85.44 91 ALA A N 1
ATOM 708 C CA . ALA A 1 91 ? 13.844 10.738 -13.225 1.00 85.44 91 ALA A CA 1
ATOM 709 C C . ALA A 1 91 ? 14.541 9.640 -12.404 1.00 85.44 91 ALA A C 1
ATOM 711 O O . ALA A 1 91 ? 14.263 8.468 -12.629 1.00 85.44 91 ALA A O 1
ATOM 712 N N . ILE A 1 92 ? 15.450 10.011 -11.494 1.00 90.06 92 ILE A N 1
ATOM 713 C CA . ILE A 1 92 ? 16.223 9.084 -10.657 1.00 90.06 92 ILE A CA 1
ATOM 714 C C . ILE A 1 92 ? 16.111 9.552 -9.208 1.00 90.06 92 ILE A C 1
ATOM 716 O O . ILE A 1 92 ? 16.348 10.727 -8.902 1.00 90.06 92 ILE A O 1
ATOM 720 N N . GLY A 1 93 ? 15.719 8.633 -8.334 1.00 84.69 93 GLY A N 1
ATOM 721 C CA . GLY A 1 93 ? 15.557 8.868 -6.914 1.00 84.69 93 GLY A CA 1
ATOM 722 C C . GLY A 1 93 ? 16.838 8.609 -6.139 1.00 84.69 93 GLY A C 1
ATOM 723 O O . GLY A 1 93 ? 17.642 7.745 -6.480 1.00 84.69 93 GLY A O 1
ATOM 724 N N . THR A 1 94 ? 17.002 9.348 -5.049 1.00 83.12 94 THR A N 1
ATOM 725 C CA . THR A 1 94 ? 18.019 9.076 -4.033 1.00 83.12 94 THR A CA 1
ATOM 726 C C . THR A 1 94 ? 17.327 8.500 -2.812 1.00 83.12 94 THR A C 1
ATOM 728 O O . THR A 1 94 ? 16.370 9.095 -2.316 1.00 83.12 94 THR A O 1
ATOM 731 N N . PHE A 1 95 ? 17.820 7.377 -2.314 1.00 76.56 95 PHE A N 1
ATOM 732 C CA . PHE A 1 95 ? 17.368 6.780 -1.065 1.00 76.56 95 PHE A CA 1
ATOM 733 C C . PHE A 1 95 ? 18.513 6.760 -0.062 1.00 76.56 95 PHE A C 1
ATOM 735 O O . PHE A 1 95 ? 19.687 6.835 -0.432 1.00 76.56 95 PHE A O 1
ATOM 742 N N . ASP A 1 96 ? 18.151 6.691 1.214 1.00 68.94 96 ASP A N 1
ATOM 743 C CA . ASP A 1 96 ? 19.128 6.537 2.275 1.00 68.94 96 ASP A CA 1
ATOM 744 C C . ASP A 1 96 ? 19.769 5.145 2.188 1.00 68.94 96 ASP A C 1
ATOM 746 O O . ASP A 1 96 ? 19.070 4.125 2.201 1.00 68.94 96 ASP A O 1
ATOM 750 N N . LYS A 1 97 ? 21.094 5.136 2.041 1.00 68.12 97 LYS A N 1
ATOM 751 C CA . LYS A 1 97 ? 21.919 3.933 1.873 1.00 68.12 97 LYS A CA 1
ATOM 752 C C . LYS A 1 97 ? 22.318 3.333 3.216 1.00 68.12 97 LYS A C 1
ATOM 754 O O . LYS A 1 97 ? 22.520 2.128 3.284 1.00 68.12 97 LYS A O 1
ATOM 759 N N . ASP A 1 98 ? 22.379 4.183 4.241 1.00 53.44 98 ASP A N 1
ATOM 760 C CA . ASP A 1 98 ? 22.780 3.857 5.612 1.00 53.44 98 ASP A CA 1
ATOM 761 C C . ASP A 1 98 ? 21.585 3.923 6.585 1.00 53.44 98 ASP A C 1
ATOM 763 O O . ASP A 1 98 ? 21.712 3.638 7.773 1.00 53.44 98 ASP A O 1
ATOM 767 N N . GLY A 1 99 ? 20.414 4.340 6.097 1.00 47.69 99 GLY A N 1
ATOM 768 C CA . GLY A 1 99 ? 19.243 4.608 6.920 1.00 47.69 99 GLY A CA 1
ATOM 769 C C . GLY A 1 99 ? 18.480 3.353 7.288 1.00 47.69 99 GLY A C 1
ATOM 770 O O . GLY A 1 99 ? 17.835 2.776 6.397 1.00 47.69 99 GLY A O 1
ATOM 771 N N . ASP A 1 100 ? 18.506 3.042 8.596 1.00 45.34 100 ASP A N 1
ATOM 772 C CA . ASP A 1 100 ? 17.696 2.065 9.340 1.00 45.34 100 ASP A CA 1
ATOM 773 C C . ASP A 1 100 ? 16.777 1.321 8.394 1.00 45.34 100 ASP A C 1
ATOM 775 O O . ASP A 1 100 ? 15.680 1.783 8.021 1.00 45.34 100 ASP A O 1
ATOM 779 N N . ASP A 1 101 ? 17.270 0.199 7.900 1.00 47.88 101 ASP A N 1
ATOM 780 C CA . ASP A 1 101 ? 16.381 -0.798 7.380 1.00 47.88 101 ASP A CA 1
ATOM 781 C C . ASP A 1 101 ? 15.219 -0.947 8.372 1.00 47.88 101 ASP A C 1
ATOM 783 O O . ASP A 1 101 ? 15.408 -1.056 9.579 1.00 47.88 101 ASP A O 1
ATOM 787 N N . LEU A 1 102 ? 13.989 -1.017 7.866 1.00 47.50 102 LEU A N 1
ATOM 788 C CA . LEU A 1 102 ? 12.919 -1.644 8.646 1.00 47.50 102 LEU A CA 1
ATOM 789 C C . LEU A 1 102 ? 13.226 -3.155 8.877 1.00 47.50 102 LEU A C 1
ATOM 791 O O . LEU A 1 102 ? 12.320 -3.896 9.242 1.00 47.50 102 LEU A O 1
ATOM 795 N N . GLU A 1 103 ? 14.471 -3.610 8.634 1.00 46.38 103 GLU A N 1
ATOM 796 C CA . GLU A 1 103 ? 15.013 -4.942 8.922 1.00 46.38 103 GLU A CA 1
ATOM 797 C C . GLU A 1 103 ? 15.187 -5.202 10.412 1.00 46.38 103 GLU A C 1
ATOM 799 O O . GLU A 1 103 ? 15.273 -6.374 10.788 1.00 46.38 103 GLU A O 1
ATOM 804 N N . ASP A 1 104 ? 15.160 -4.172 11.264 1.00 50.66 104 ASP A N 1
ATOM 805 C CA . ASP A 1 104 ? 14.929 -4.388 12.686 1.00 50.66 104 ASP A CA 1
ATOM 806 C C . ASP A 1 104 ? 13.486 -4.872 12.846 1.00 50.66 104 ASP A C 1
ATOM 808 O O . ASP A 1 104 ? 12.556 -4.104 13.109 1.00 50.66 104 ASP A O 1
ATOM 812 N N . LYS A 1 105 ? 13.291 -6.180 12.631 1.00 59.19 105 LYS A N 1
ATOM 813 C CA . LYS A 1 105 ? 12.089 -6.903 13.025 1.00 59.19 105 LYS A CA 1
ATOM 814 C C . LYS A 1 105 ? 11.795 -6.474 14.445 1.00 59.19 105 LYS A C 1
ATOM 816 O O . LYS A 1 105 ? 12.557 -6.778 15.360 1.00 59.19 105 LYS A O 1
ATOM 821 N N . LEU A 1 106 ? 10.699 -5.748 14.604 1.00 69.06 106 LEU A N 1
ATOM 822 C CA . LEU A 1 106 ? 10.303 -5.257 15.904 1.00 69.06 106 LEU A CA 1
ATOM 823 C C . LEU A 1 106 ? 10.093 -6.479 16.796 1.00 69.06 106 LEU A C 1
ATOM 825 O O . LEU A 1 106 ? 9.275 -7.349 16.484 1.00 69.06 106 LEU A O 1
ATOM 829 N N . GLU A 1 107 ? 10.854 -6.574 17.886 1.00 68.62 107 GLU A N 1
ATOM 830 C CA . GLU A 1 107 ? 10.629 -7.615 18.882 1.00 68.62 107 GLU A CA 1
ATOM 831 C C . GLU A 1 107 ? 9.295 -7.335 19.581 1.00 68.62 107 GLU A C 1
ATOM 833 O O . GLU A 1 107 ? 9.198 -6.526 20.504 1.00 68.62 107 GLU A O 1
ATOM 838 N N . MET A 1 108 ? 8.238 -7.991 19.104 1.00 77.88 108 MET A N 1
ATOM 839 C CA . MET A 1 108 ? 6.887 -7.899 19.650 1.00 77.88 108 MET A CA 1
ATOM 840 C C . MET A 1 108 ? 6.546 -9.198 20.385 1.00 77.88 108 MET A C 1
ATOM 842 O O . MET A 1 108 ? 6.788 -10.291 19.871 1.00 77.88 108 MET A O 1
ATOM 846 N N . LYS A 1 109 ? 5.947 -9.107 21.582 1.00 78.50 109 LYS A N 1
ATOM 847 C CA . LYS A 1 109 ? 5.555 -10.300 22.364 1.00 78.50 109 LYS A CA 1
ATOM 848 C C . LYS A 1 109 ? 4.503 -11.149 21.651 1.00 78.50 109 LYS A C 1
ATOM 850 O O . LYS A 1 109 ? 4.459 -12.364 21.832 1.00 78.50 109 LYS A O 1
ATOM 855 N N . ARG A 1 110 ? 3.647 -10.496 20.864 1.00 89.25 110 ARG A N 1
ATOM 856 C CA . ARG A 1 110 ? 2.631 -11.085 19.990 1.00 89.25 110 ARG A CA 1
ATOM 857 C C . ARG A 1 110 ? 2.785 -10.459 18.611 1.00 89.25 110 ARG A C 1
ATOM 859 O O . ARG A 1 110 ? 3.026 -9.264 18.516 1.00 89.25 110 ARG A O 1
ATOM 866 N N . VAL A 1 111 ? 2.604 -11.251 17.560 1.00 91.81 111 VAL A N 1
ATOM 867 C CA . VAL A 1 111 ? 2.554 -10.748 16.182 1.00 91.81 111 VAL A CA 1
ATOM 868 C C . VAL A 1 111 ? 1.158 -10.170 15.915 1.00 91.81 111 VAL A C 1
ATOM 870 O O . VAL A 1 111 ? 0.201 -10.948 15.934 1.00 91.81 111 VAL A O 1
ATOM 873 N N . PRO A 1 112 ? 1.002 -8.853 15.680 1.00 94.38 112 PRO A N 1
ATOM 874 C CA . PRO A 1 112 ? -0.306 -8.260 15.410 1.00 94.38 112 PRO A CA 1
ATOM 875 C C . PRO A 1 112 ? -0.772 -8.563 13.995 1.00 94.38 112 PRO A C 1
ATOM 877 O O . PRO A 1 112 ? 0.044 -8.631 13.069 1.00 94.38 112 PRO A O 1
ATOM 880 N N . THR A 1 113 ? -2.086 -8.662 13.824 1.00 97.31 113 THR A N 1
ATOM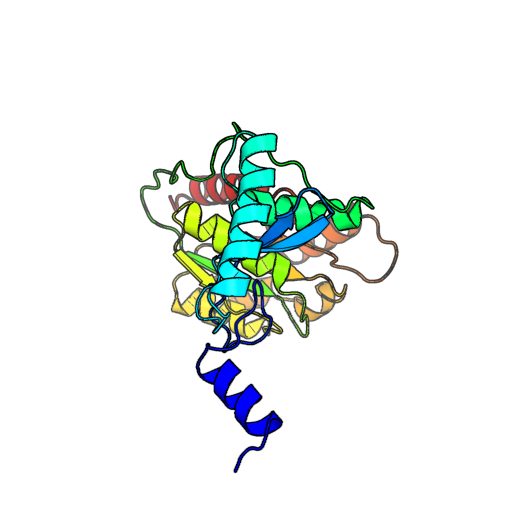 881 C CA . THR A 1 113 ? -2.706 -8.797 12.502 1.00 97.31 113 THR A CA 1
ATOM 882 C C . THR A 1 113 ? -3.238 -7.448 12.020 1.00 97.31 113 THR A C 1
ATOM 884 O O . THR A 1 113 ? -3.998 -6.789 12.728 1.00 97.31 113 THR A O 1
ATOM 887 N N . VAL A 1 114 ? -2.864 -7.038 10.806 1.00 97.88 114 VAL A N 1
ATOM 888 C CA . VAL A 1 114 ? -3.276 -5.771 10.185 1.00 97.88 114 VAL A CA 1
ATOM 889 C C . VAL A 1 114 ? -3.977 -6.042 8.859 1.00 97.88 114 VAL A C 1
ATOM 891 O O . VAL A 1 114 ? -3.414 -6.682 7.968 1.00 97.88 114 VAL A O 1
ATOM 894 N N . VAL A 1 115 ? -5.193 -5.522 8.707 1.00 98.12 115 VAL A N 1
ATOM 895 C CA . VAL A 1 115 ? -5.922 -5.547 7.432 1.00 98.12 115 VAL A CA 1
ATOM 896 C C . VAL A 1 115 ? -5.570 -4.299 6.627 1.00 98.12 115 VAL A C 1
ATOM 898 O O . VAL A 1 115 ? -5.546 -3.193 7.162 1.00 98.12 115 VAL A O 1
ATOM 901 N N . THR A 1 116 ? -5.298 -4.465 5.338 1.00 97.19 116 THR A N 1
ATOM 902 C CA . THR A 1 116 ? -4.887 -3.386 4.426 1.00 97.19 116 THR A CA 1
ATOM 903 C C . THR A 1 116 ? -5.689 -3.438 3.129 1.00 97.19 116 THR A C 1
ATOM 905 O O . THR A 1 116 ? -6.056 -4.516 2.665 1.00 97.19 116 THR A O 1
ATOM 908 N N . GLY A 1 117 ? -5.961 -2.285 2.516 1.00 95.19 117 GLY A N 1
ATOM 909 C CA . GLY A 1 117 ? -6.701 -2.221 1.251 1.00 95.19 117 GLY A CA 1
ATOM 910 C C . GLY A 1 117 ? -7.117 -0.802 0.876 1.00 95.19 117 GLY A C 1
ATOM 911 O O . GLY A 1 117 ? -6.971 0.126 1.676 1.00 95.19 117 GLY A O 1
ATOM 912 N N . THR A 1 118 ? -7.653 -0.637 -0.330 1.00 94.75 118 THR A N 1
ATOM 913 C CA . THR A 1 118 ? -8.290 0.618 -0.753 1.00 94.75 118 THR A CA 1
ATOM 914 C C . THR A 1 118 ? -9.805 0.545 -0.589 1.00 94.75 118 THR A C 1
ATOM 916 O O . THR A 1 118 ? -10.393 -0.474 -0.947 1.00 94.75 118 THR A O 1
ATOM 919 N N . CYS A 1 119 ? -10.454 1.606 -0.107 1.00 93.38 119 CYS A N 1
ATOM 920 C CA . CYS A 1 119 ? -11.905 1.590 0.102 1.00 93.38 119 CYS A CA 1
ATOM 921 C C . CYS A 1 119 ? -12.722 1.965 -1.143 1.00 93.38 119 CYS A C 1
ATOM 923 O O . CYS A 1 119 ? -12.271 2.714 -2.010 1.00 93.38 119 CYS A O 1
ATOM 925 N N . GLY A 1 120 ? -13.960 1.473 -1.189 1.00 90.94 120 GLY A N 1
ATOM 926 C CA . GLY A 1 120 ? -14.957 1.886 -2.174 1.00 90.94 120 GLY A CA 1
ATOM 927 C C . GLY A 1 120 ? -14.626 1.387 -3.575 1.00 90.94 120 GLY A C 1
ATOM 928 O O . GLY A 1 120 ? -14.353 0.207 -3.764 1.00 90.94 120 GLY A O 1
ATOM 929 N N . VAL A 1 121 ? -14.652 2.284 -4.561 1.00 89.00 121 VAL A N 1
ATOM 930 C CA . VAL A 1 121 ? -14.301 1.979 -5.964 1.00 89.00 121 VAL A CA 1
ATOM 931 C C . VAL A 1 121 ? -12.885 2.429 -6.328 1.00 89.00 121 VAL A C 1
ATOM 933 O O . VAL A 1 121 ? -12.543 2.564 -7.504 1.00 89.00 121 VAL A O 1
ATOM 936 N N . ASP A 1 122 ? -12.045 2.672 -5.324 1.00 89.88 122 ASP A N 1
ATOM 937 C CA . ASP A 1 122 ? -10.688 3.139 -5.544 1.00 89.88 122 ASP A CA 1
ATOM 938 C C . ASP A 1 122 ? -9.786 2.035 -6.127 1.00 89.88 122 ASP A C 1
ATOM 940 O O . ASP A 1 122 ? -9.651 0.939 -5.583 1.00 89.88 122 ASP A O 1
ATOM 944 N N . ALA A 1 123 ? -9.154 2.339 -7.259 1.00 88.81 123 ALA A N 1
ATOM 945 C CA . ALA A 1 123 ? -8.230 1.465 -7.973 1.00 88.81 123 ALA A CA 1
ATOM 946 C C . ALA A 1 123 ? -6.744 1.744 -7.644 1.00 88.81 123 ALA A C 1
ATOM 948 O O . ALA A 1 123 ? -5.843 1.078 -8.162 1.00 88.81 123 ALA A O 1
ATOM 949 N N . HIS A 1 124 ? -6.434 2.735 -6.811 1.00 91.00 124 HIS A N 1
ATOM 950 C CA . HIS A 1 124 ? -5.056 3.156 -6.570 1.00 91.00 124 HIS A CA 1
ATOM 951 C C . HIS A 1 124 ? -4.358 2.285 -5.515 1.00 91.00 124 HIS A C 1
ATOM 953 O O . HIS A 1 124 ? -4.245 2.638 -4.343 1.00 91.00 124 HIS A O 1
ATOM 959 N N . VAL A 1 125 ? -3.819 1.143 -5.947 1.00 88.31 125 VAL A N 1
ATOM 960 C CA . VAL A 1 125 ? -3.259 0.119 -5.044 1.00 88.31 125 VAL A CA 1
ATOM 961 C C . VAL A 1 125 ? -1.814 0.336 -4.594 1.00 88.31 125 VAL A C 1
ATOM 963 O O . VAL A 1 125 ? -1.347 -0.352 -3.687 1.00 88.31 125 VAL A O 1
ATOM 966 N N . ILE A 1 126 ? -1.072 1.256 -5.216 1.00 88.06 126 ILE A N 1
ATOM 967 C CA . ILE A 1 126 ? 0.374 1.392 -4.965 1.00 88.06 126 ILE A CA 1
ATOM 968 C C . ILE A 1 126 ? 0.638 1.683 -3.481 1.00 88.06 126 ILE A C 1
ATOM 970 O O . ILE A 1 126 ? 1.439 0.994 -2.853 1.00 88.06 126 ILE A O 1
ATOM 974 N N . GLY A 1 127 ? -0.092 2.639 -2.893 1.00 87.62 127 GLY A N 1
ATOM 975 C CA . GLY A 1 127 ? 0.060 3.003 -1.481 1.00 87.62 127 GLY A CA 1
ATOM 976 C C . GLY A 1 127 ? -0.205 1.833 -0.530 1.00 87.62 127 GLY A C 1
ATOM 977 O O . GLY A 1 127 ? 0.627 1.545 0.330 1.00 87.62 127 GLY A O 1
ATOM 978 N N . THR A 1 128 ? -1.316 1.109 -0.717 1.00 90.50 128 THR A N 1
ATOM 979 C CA . THR A 1 128 ? -1.639 -0.053 0.129 1.00 90.50 128 THR A CA 1
ATOM 980 C C . THR A 1 128 ? -0.629 -1.187 -0.034 1.00 90.50 128 THR A C 1
ATOM 982 O O . THR A 1 128 ? -0.231 -1.788 0.962 1.00 90.50 128 THR A O 1
ATOM 985 N N . LYS A 1 129 ? -0.117 -1.448 -1.245 1.00 89.19 129 LYS A N 1
ATOM 986 C CA . LYS A 1 129 ? 0.905 -2.486 -1.461 1.00 89.19 129 LYS A CA 1
ATOM 987 C C . LYS A 1 129 ? 2.234 -2.145 -0.801 1.00 89.19 129 LYS A C 1
ATOM 989 O O . LYS A 1 129 ? 2.864 -3.030 -0.225 1.00 89.19 129 LYS A O 1
ATOM 994 N N . ILE A 1 130 ? 2.638 -0.876 -0.844 1.00 88.25 130 ILE A N 1
ATOM 995 C CA . ILE A 1 130 ? 3.839 -0.405 -0.152 1.00 88.25 130 ILE A CA 1
ATOM 996 C C . ILE A 1 130 ? 3.670 -0.573 1.359 1.00 88.25 130 ILE A C 1
ATOM 998 O O . ILE A 1 130 ? 4.515 -1.203 1.986 1.00 88.25 130 ILE A O 1
ATOM 1002 N N . ILE A 1 131 ? 2.557 -0.103 1.931 1.00 91.06 131 ILE A N 1
ATOM 1003 C CA . ILE A 1 131 ? 2.261 -0.263 3.365 1.00 91.06 131 ILE A CA 1
ATOM 1004 C C . ILE A 1 131 ? 2.230 -1.745 3.754 1.00 91.06 131 ILE A C 1
ATOM 1006 O O . ILE A 1 131 ? 2.875 -2.142 4.719 1.00 91.06 131 ILE A O 1
ATOM 1010 N N . SER A 1 132 ? 1.537 -2.579 2.976 1.00 92.50 132 SER A N 1
ATOM 1011 C CA . SER A 1 132 ? 1.430 -4.023 3.208 1.00 92.50 132 SER A CA 1
ATOM 1012 C C . SER A 1 132 ? 2.793 -4.699 3.226 1.00 92.50 132 SER A C 1
ATOM 1014 O O . SER A 1 132 ? 3.056 -5.549 4.074 1.00 92.50 132 SER A O 1
ATOM 1016 N N . ARG A 1 133 ? 3.666 -4.339 2.280 1.00 88.62 133 ARG A N 1
ATOM 1017 C CA . ARG A 1 133 ? 5.023 -4.873 2.211 1.00 88.62 133 ARG A CA 1
ATOM 1018 C C . ARG A 1 133 ? 5.861 -4.407 3.395 1.00 88.62 133 ARG A C 1
ATOM 1020 O O . ARG A 1 133 ? 6.457 -5.251 4.053 1.00 88.62 133 ARG A O 1
ATOM 1027 N N . SER A 1 134 ? 5.850 -3.112 3.706 1.00 89.25 134 SER A N 1
ATOM 1028 C CA . SER A 1 134 ? 6.605 -2.569 4.838 1.00 89.25 134 SER A CA 1
ATOM 1029 C C . SER A 1 134 ? 6.150 -3.161 6.176 1.00 89.25 134 SER A C 1
ATOM 1031 O O . SER A 1 134 ? 6.987 -3.502 6.999 1.00 89.25 134 SER A O 1
ATOM 1033 N N . LEU A 1 135 ? 4.847 -3.378 6.378 1.00 92.31 135 LEU A N 1
ATOM 1034 C CA . LEU A 1 135 ? 4.319 -4.069 7.560 1.00 92.31 135 LEU A CA 1
ATOM 1035 C C . LEU A 1 135 ? 4.811 -5.523 7.652 1.00 92.31 135 LEU A C 1
ATOM 1037 O O . LEU A 1 135 ? 5.231 -5.957 8.723 1.00 92.31 135 LEU A O 1
ATOM 1041 N N . LYS A 1 136 ? 4.791 -6.274 6.540 1.00 90.81 136 LYS A N 1
ATOM 1042 C C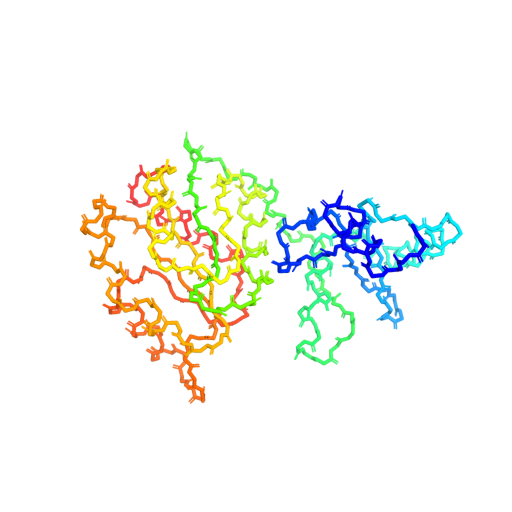A . LYS A 1 136 ? 5.316 -7.652 6.499 1.00 90.81 136 LYS A CA 1
ATOM 1043 C C . LYS A 1 136 ? 6.808 -7.694 6.824 1.00 90.81 136 LYS A C 1
ATOM 1045 O O . LYS A 1 136 ? 7.236 -8.549 7.593 1.00 90.81 136 LYS A O 1
ATOM 1050 N N . GLU A 1 137 ? 7.586 -6.771 6.261 1.00 86.88 137 GLU A N 1
ATOM 1051 C CA . GLU A 1 137 ? 9.022 -6.633 6.535 1.00 86.88 137 GLU A CA 1
ATOM 1052 C C . GLU A 1 137 ? 9.275 -6.308 8.019 1.00 86.88 137 GLU A C 1
ATOM 1054 O O . GLU A 1 137 ? 10.142 -6.923 8.634 1.00 86.88 137 GLU A O 1
ATOM 1059 N N . SER A 1 138 ? 8.435 -5.468 8.638 1.00 88.56 138 SER A N 1
ATOM 1060 C CA . SER A 1 138 ? 8.470 -5.167 10.080 1.00 88.56 138 SER A CA 1
ATOM 1061 C C . SER A 1 138 ? 7.926 -6.279 10.993 1.00 88.56 138 SER A C 1
ATOM 1063 O O . SER A 1 138 ? 7.906 -6.108 12.212 1.00 88.56 138 SER A O 1
ATOM 1065 N N . GLY A 1 139 ? 7.495 -7.418 10.441 1.00 90.44 139 GLY A N 1
ATOM 1066 C CA . GLY A 1 139 ? 7.090 -8.601 11.206 1.00 90.44 139 GLY A CA 1
ATOM 1067 C C . GLY A 1 139 ? 5.608 -8.682 11.580 1.00 90.44 139 GLY A C 1
ATOM 1068 O O . GLY A 1 139 ? 5.250 -9.533 12.389 1.00 90.44 139 GLY A O 1
ATOM 1069 N N . PHE A 1 140 ? 4.742 -7.845 11.005 1.00 94.06 140 PHE A N 1
ATOM 1070 C CA . PHE A 1 140 ? 3.291 -7.941 11.192 1.00 94.06 140 PHE A CA 1
ATOM 1071 C C . PHE A 1 140 ? 2.688 -9.066 10.344 1.00 94.06 140 PHE A C 1
ATOM 1073 O O . PHE A 1 140 ? 3.146 -9.347 9.232 1.00 94.06 140 PHE A O 1
ATOM 1080 N N . ASN A 1 141 ? 1.596 -9.661 10.823 1.00 95.50 141 ASN A N 1
ATOM 1081 C CA . ASN A 1 141 ? 0.736 -10.482 9.980 1.00 95.50 141 ASN A CA 1
ATOM 1082 C C . ASN A 1 141 ? -0.183 -9.558 9.165 1.00 95.50 141 ASN A C 1
ATOM 1084 O O . ASN A 1 141 ? -0.911 -8.755 9.739 1.00 95.50 141 ASN A O 1
ATOM 1088 N N . VAL A 1 142 ? -0.153 -9.640 7.834 1.00 96.31 142 VAL A N 1
ATOM 1089 C CA . VAL A 1 142 ? -0.882 -8.695 6.968 1.00 96.31 142 VAL A CA 1
ATOM 1090 C C . VAL A 1 142 ? -1.900 -9.417 6.102 1.00 96.31 142 VAL A C 1
ATOM 1092 O O . VAL A 1 142 ? -1.539 -10.263 5.280 1.00 96.31 142 VAL A O 1
ATOM 1095 N N . VAL A 1 143 ? -3.158 -9.001 6.231 1.00 96.75 143 VAL A N 1
ATOM 1096 C CA . VAL A 1 143 ? -4.284 -9.432 5.400 1.00 96.75 143 VAL A CA 1
ATOM 1097 C C . VAL A 1 143 ? -4.562 -8.324 4.385 1.00 96.75 143 VAL A C 1
ATOM 1099 O O . VAL A 1 143 ? -5.073 -7.261 4.731 1.00 96.75 143 VAL A O 1
ATOM 1102 N N . ALA A 1 144 ? -4.163 -8.534 3.132 1.00 94.06 144 ALA A N 1
ATOM 1103 C CA . ALA A 1 144 ? -4.319 -7.542 2.069 1.00 94.06 144 ALA A CA 1
ATOM 1104 C C . ALA A 1 144 ? -5.571 -7.840 1.235 1.00 94.06 144 ALA A C 1
ATOM 1106 O O . ALA A 1 144 ? -5.611 -8.852 0.539 1.00 94.06 144 ALA A O 1
ATOM 1107 N N . LEU A 1 145 ? -6.566 -6.951 1.296 1.00 92.88 145 LEU A N 1
ATOM 1108 C CA . LEU A 1 145 ? -7.826 -7.056 0.546 1.00 92.88 145 LEU A CA 1
ATOM 1109 C C . LEU A 1 145 ? -7.702 -6.543 -0.895 1.00 92.88 145 LEU A C 1
ATOM 1111 O O . LEU A 1 145 ? -8.456 -6.947 -1.773 1.00 92.88 145 LEU A O 1
ATOM 1115 N N . GLY A 1 146 ? -6.697 -5.706 -1.165 1.00 89.31 146 GLY A N 1
ATOM 1116 C CA . GLY A 1 146 ? -6.406 -5.211 -2.507 1.00 89.31 146 GLY A CA 1
ATOM 1117 C C . GLY A 1 146 ? -7.183 -3.946 -2.864 1.00 89.31 146 GLY A C 1
ATOM 1118 O O . GLY A 1 146 ? -7.186 -2.984 -2.091 1.00 89.31 146 GLY A O 1
ATOM 1119 N N . ALA A 1 147 ? -7.729 -3.927 -4.082 1.00 91.38 147 ALA A N 1
ATOM 1120 C CA . ALA A 1 147 ? -8.378 -2.769 -4.689 1.00 91.38 147 ALA A CA 1
ATOM 1121 C C . ALA A 1 147 ? -9.900 -2.809 -4.534 1.00 91.38 147 ALA A C 1
ATOM 1123 O O . ALA A 1 147 ? -10.467 -3.896 -4.458 1.00 91.38 147 ALA A O 1
ATOM 1124 N N . GLN A 1 148 ? -10.555 -1.649 -4.632 1.00 92.19 148 GLN A N 1
ATOM 1125 C CA . GLN A 1 148 ? -12.015 -1.534 -4.741 1.00 92.19 148 GLN A CA 1
ATOM 1126 C C . GLN A 1 148 ? -12.775 -2.334 -3.666 1.00 92.19 148 GLN A C 1
ATOM 1128 O O . GLN A 1 148 ? -13.734 -3.050 -3.958 1.00 92.19 148 GLN A O 1
ATOM 1133 N N . THR A 1 149 ? -12.296 -2.268 -2.424 1.00 92.75 149 THR A N 1
ATOM 1134 C CA . THR A 1 149 ? -12.808 -3.087 -1.330 1.00 92.75 149 THR A CA 1
ATOM 1135 C C . THR A 1 149 ? -13.963 -2.363 -0.622 1.00 92.75 149 THR A C 1
ATOM 1137 O O . THR A 1 149 ? -13.768 -1.258 -0.097 1.00 92.75 149 THR A O 1
ATOM 1140 N N . PRO A 1 150 ? -15.169 -2.958 -0.555 1.00 94.38 150 PRO A N 1
ATOM 1141 C CA . PRO A 1 150 ? -16.281 -2.410 0.216 1.00 94.38 150 PRO A CA 1
ATOM 1142 C C . PRO A 1 150 ? -15.968 -2.334 1.713 1.00 94.38 150 PRO A C 1
ATOM 1144 O O . PRO A 1 150 ? -15.250 -3.172 2.260 1.00 94.38 150 PRO A O 1
ATOM 1147 N N . ALA A 1 151 ? -16.564 -1.365 2.408 1.00 93.94 151 ALA A N 1
ATOM 1148 C CA . ALA A 1 151 ? -16.375 -1.182 3.847 1.00 93.94 151 ALA A CA 1
ATOM 1149 C C . ALA A 1 151 ? -16.731 -2.449 4.653 1.00 93.94 151 ALA A C 1
ATOM 1151 O O . ALA A 1 151 ? -16.020 -2.838 5.577 1.00 93.94 151 ALA A O 1
ATOM 1152 N N . GLU A 1 152 ? -17.802 -3.142 4.278 1.00 94.81 152 GLU A N 1
ATOM 1153 C CA . GLU A 1 152 ? -18.252 -4.374 4.931 1.00 94.81 152 GLU A CA 1
ATOM 1154 C C . GLU A 1 152 ? -17.216 -5.501 4.836 1.00 94.81 152 GLU A C 1
ATOM 1156 O O . GLU A 1 152 ? -17.099 -6.313 5.754 1.00 94.81 152 GLU A O 1
ATOM 1161 N N . GLU A 1 153 ? -16.439 -5.544 3.754 1.00 96.06 153 GLU A N 1
ATOM 1162 C CA . GLU A 1 153 ? -15.404 -6.556 3.559 1.00 96.06 153 GLU A CA 1
ATOM 1163 C C . GLU A 1 153 ? -14.211 -6.331 4.493 1.00 96.06 153 GLU A C 1
ATOM 1165 O O . GLU A 1 153 ? -13.703 -7.296 5.061 1.00 96.06 153 GLU A O 1
ATOM 1170 N N . PHE A 1 154 ? -13.834 -5.073 4.756 1.00 97.00 154 PHE A N 1
ATOM 1171 C CA . PHE A 1 154 ? -12.840 -4.750 5.788 1.00 97.00 154 PHE A CA 1
ATOM 1172 C C . PHE A 1 154 ? -13.259 -5.267 7.165 1.00 97.00 154 PHE A C 1
ATOM 1174 O O . PHE A 1 154 ? -12.463 -5.906 7.851 1.00 97.00 154 PHE A O 1
ATOM 1181 N N . ILE A 1 155 ? -14.515 -5.025 7.551 1.00 97.06 155 ILE A N 1
ATOM 1182 C CA . ILE A 1 155 ? -15.062 -5.455 8.845 1.00 97.06 155 ILE A CA 1
ATOM 1183 C C . ILE A 1 155 ? -15.057 -6.979 8.939 1.00 97.06 155 ILE A C 1
ATOM 1185 O O . ILE A 1 155 ? -14.567 -7.535 9.921 1.00 97.06 155 ILE A O 1
ATOM 1189 N N . LYS A 1 156 ? -15.552 -7.655 7.900 1.00 97.25 156 LYS A N 1
ATOM 1190 C CA . LYS A 1 156 ? -15.601 -9.115 7.850 1.00 97.25 156 LYS A CA 1
ATOM 1191 C C . LYS A 1 156 ? -14.203 -9.727 7.934 1.00 97.25 156 LYS A C 1
ATOM 1193 O O . LYS A 1 156 ? -13.985 -10.620 8.746 1.00 97.25 156 LYS A O 1
ATOM 1198 N N . ALA A 1 157 ? -13.252 -9.224 7.148 1.00 97.31 157 ALA A N 1
ATOM 1199 C CA . ALA A 1 157 ? -11.874 -9.697 7.182 1.00 97.31 157 ALA A CA 1
ATOM 1200 C C . ALA A 1 157 ? -11.245 -9.484 8.564 1.00 97.31 157 ALA A C 1
ATOM 1202 O O . ALA A 1 157 ? -10.643 -10.403 9.109 1.00 97.31 157 ALA A O 1
ATOM 1203 N N . ALA A 1 158 ? -11.448 -8.308 9.164 1.00 97.44 158 ALA A N 1
ATOM 1204 C CA . ALA A 1 158 ? -10.946 -8.005 10.498 1.00 97.44 158 ALA A CA 1
ATOM 1205 C C . ALA A 1 158 ? -11.512 -8.947 11.572 1.00 97.44 158 ALA A C 1
ATOM 1207 O O . ALA A 1 158 ? -10.762 -9.393 12.440 1.00 97.44 158 ALA A O 1
ATOM 1208 N N . GLN A 1 159 ? -12.802 -9.287 11.497 1.00 96.50 159 GLN A N 1
ATOM 1209 C CA . GLN A 1 159 ? -13.430 -10.270 12.384 1.00 96.50 159 GLN A CA 1
ATOM 1210 C C . GLN A 1 159 ? -12.869 -11.681 12.173 1.00 96.50 159 GLN A C 1
ATOM 1212 O O . GLN A 1 159 ? -12.521 -12.356 13.139 1.00 96.50 159 GLN A O 1
ATOM 1217 N N . GLU A 1 160 ? -12.780 -12.135 10.921 1.00 96.62 160 GLU A N 1
ATOM 1218 C CA . GLU A 1 160 ? -12.320 -13.488 10.582 1.00 96.62 160 GLU A CA 1
ATOM 1219 C C . GLU A 1 160 ? -10.856 -13.721 10.970 1.00 96.62 160 GLU A C 1
ATOM 1221 O O . GLU A 1 160 ? -10.479 -14.843 11.309 1.00 96.62 160 GLU A O 1
ATOM 1226 N N . THR A 1 161 ? -10.032 -12.671 10.940 1.00 96.06 161 THR A N 1
ATOM 1227 C CA . THR A 1 161 ? -8.589 -12.774 11.190 1.00 96.06 161 THR A CA 1
ATOM 1228 C C . THR A 1 161 ? -8.163 -12.310 12.583 1.00 96.06 161 THR A C 1
ATOM 1230 O O . THR A 1 161 ? -6.960 -12.252 12.835 1.00 96.06 161 THR A O 1
ATOM 1233 N N . ASP A 1 162 ? -9.108 -11.941 13.460 1.00 95.38 162 ASP A N 1
ATOM 1234 C CA . ASP A 1 162 ? -8.839 -11.304 14.765 1.00 95.38 162 ASP A CA 1
ATOM 1235 C C . ASP A 1 162 ? -7.842 -10.134 14.633 1.00 95.38 162 ASP A C 1
ATOM 1237 O O . ASP A 1 162 ? -6.782 -10.092 15.265 1.00 95.38 162 ASP A O 1
ATOM 1241 N N . ALA A 1 163 ? -8.138 -9.216 13.707 1.00 97.12 163 ALA A N 1
ATOM 1242 C CA . ALA A 1 163 ? -7.243 -8.114 13.380 1.00 97.12 163 ALA A CA 1
ATOM 1243 C C . ALA A 1 163 ? -7.143 -7.090 14.518 1.00 97.12 163 ALA A C 1
ATOM 1245 O O . ALA A 1 163 ? -8.137 -6.690 15.122 1.00 97.12 163 ALA A O 1
ATOM 1246 N N . ASP A 1 164 ? -5.930 -6.599 14.762 1.00 97.19 164 ASP A N 1
ATOM 1247 C CA . ASP A 1 164 ? -5.660 -5.563 15.756 1.00 97.19 164 ASP A CA 1
ATOM 1248 C C . ASP A 1 164 ? -5.790 -4.146 15.169 1.00 97.19 164 ASP A C 1
ATOM 1250 O O . ASP A 1 164 ? -6.047 -3.186 15.903 1.00 97.19 164 ASP A O 1
ATOM 1254 N N . ALA A 1 165 ? -5.638 -4.008 13.847 1.00 97.88 165 ALA A N 1
ATOM 1255 C CA . ALA A 1 165 ? -5.771 -2.740 13.137 1.00 97.88 165 ALA A CA 1
ATOM 1256 C C . ALA A 1 165 ? -6.248 -2.910 11.686 1.00 97.88 165 ALA A C 1
ATOM 1258 O O . ALA A 1 165 ? -5.993 -3.927 11.039 1.00 97.88 165 ALA A O 1
ATOM 1259 N N . MET A 1 166 ? -6.876 -1.862 11.154 1.00 98.00 166 MET A N 1
ATOM 1260 C CA . MET A 1 166 ? -7.168 -1.689 9.733 1.00 98.00 166 MET A CA 1
ATOM 1261 C C . MET A 1 166 ? -6.474 -0.426 9.217 1.00 98.00 166 MET A C 1
ATOM 1263 O O . MET A 1 166 ? -6.668 0.660 9.764 1.00 98.00 166 MET A O 1
ATOM 1267 N N . MET A 1 167 ? -5.684 -0.561 8.152 1.00 97.19 167 MET A N 1
ATOM 1268 C CA . MET A 1 167 ? -5.039 0.548 7.449 1.00 97.19 167 MET A CA 1
ATOM 1269 C C . MET A 1 167 ? -5.638 0.690 6.051 1.00 97.19 167 MET A C 1
ATOM 1271 O O . MET A 1 167 ? -5.347 -0.088 5.141 1.00 97.19 167 MET A O 1
ATOM 1275 N N . ILE A 1 168 ? -6.486 1.700 5.894 1.00 96.12 168 ILE A N 1
ATOM 1276 C CA . ILE A 1 168 ? -7.250 1.956 4.676 1.00 96.12 168 ILE A CA 1
ATOM 1277 C C . ILE A 1 168 ? -6.559 3.051 3.863 1.00 96.12 168 ILE A C 1
ATOM 1279 O O . ILE A 1 168 ? -6.098 4.057 4.403 1.00 96.12 168 ILE A O 1
ATOM 1283 N N . THR A 1 169 ? -6.495 2.888 2.548 1.00 94.38 169 THR A N 1
ATOM 1284 C CA . THR A 1 169 ? -5.971 3.922 1.648 1.00 94.38 169 THR A CA 1
ATOM 1285 C C . THR A 1 169 ? -7.052 4.426 0.700 1.00 94.38 169 THR A C 1
ATOM 1287 O O . THR A 1 169 ? -7.850 3.636 0.206 1.00 94.38 169 THR A O 1
ATOM 1290 N N . SER A 1 170 ? -7.054 5.723 0.401 1.00 93.56 170 SER A N 1
ATOM 1291 C CA . SER A 1 170 ? -7.879 6.301 -0.665 1.00 93.56 170 SER A CA 1
ATOM 1292 C C . SER A 1 170 ? -7.147 7.457 -1.336 1.00 93.56 170 SER A C 1
ATOM 1294 O O . SER A 1 170 ? -6.606 8.324 -0.658 1.00 93.56 170 SER A O 1
ATOM 1296 N N . LEU A 1 171 ? -7.157 7.504 -2.663 1.00 90.81 171 LEU A N 1
ATOM 1297 C CA . LEU A 1 171 ? -6.567 8.551 -3.494 1.00 90.81 171 LEU A CA 1
ATOM 1298 C C . LEU A 1 171 ? -7.568 9.228 -4.441 1.00 90.81 171 LEU A C 1
ATOM 1300 O O . LEU A 1 171 ? -7.192 10.168 -5.136 1.00 90.81 171 LEU A O 1
ATOM 1304 N N . TYR A 1 172 ? -8.831 8.796 -4.466 1.00 88.94 172 TYR A N 1
ATOM 1305 C CA . TYR A 1 172 ? -9.842 9.333 -5.389 1.00 88.94 172 TYR A CA 1
ATOM 1306 C C . TYR A 1 172 ? -10.821 10.352 -4.774 1.00 88.94 172 TYR A C 1
ATOM 1308 O O . TYR A 1 172 ? -11.720 10.839 -5.457 1.00 88.94 172 TYR A O 1
ATOM 1316 N N . GLY A 1 173 ? -10.632 10.714 -3.500 1.00 88.69 173 GLY A N 1
ATOM 1317 C CA . GLY A 1 173 ? -11.331 11.833 -2.860 1.00 88.69 173 GLY A CA 1
ATOM 1318 C C . GLY A 1 173 ? -12.750 11.557 -2.352 1.00 88.69 173 GLY A C 1
ATOM 1319 O O . GLY A 1 173 ? -13.397 12.488 -1.881 1.00 88.69 173 GLY A O 1
ATOM 1320 N N . MET A 1 174 ? -13.242 10.316 -2.425 1.00 91.06 174 MET A N 1
ATOM 1321 C CA . MET A 1 174 ? -14.611 9.950 -2.012 1.00 91.06 174 MET A CA 1
ATOM 1322 C C . MET A 1 174 ? -14.666 9.124 -0.717 1.00 91.06 174 MET A C 1
ATOM 1324 O O . MET A 1 174 ? -15.732 8.646 -0.333 1.00 91.06 174 MET A O 1
ATOM 1328 N N . ALA A 1 175 ? -13.543 9.003 -0.004 1.00 92.94 175 ALA A N 1
ATOM 1329 C CA . ALA A 1 175 ? -13.428 8.173 1.196 1.00 92.94 175 ALA A CA 1
ATOM 1330 C C . ALA A 1 175 ? -14.456 8.510 2.288 1.00 92.94 175 ALA A C 1
ATOM 1332 O O . ALA A 1 175 ? -14.893 7.619 3.010 1.00 92.94 175 ALA A O 1
ATOM 1333 N N . GLU A 1 176 ? -14.854 9.781 2.419 1.00 92.69 176 GLU A N 1
ATOM 1334 C CA . GLU A 1 176 ? -15.857 10.199 3.407 1.00 92.69 176 GLU A CA 1
ATOM 1335 C C . GLU A 1 176 ? -17.216 9.539 3.135 1.00 92.69 176 GLU A C 1
ATOM 1337 O O . GLU A 1 176 ? -17.890 9.110 4.070 1.00 92.69 176 GLU A O 1
ATOM 1342 N N . MET A 1 177 ? -17.591 9.411 1.859 1.00 92.44 177 MET A N 1
ATOM 1343 C CA . MET A 1 177 ? -18.834 8.759 1.450 1.00 92.44 177 MET A CA 1
ATOM 1344 C C . MET A 1 177 ? -18.745 7.238 1.595 1.00 92.44 177 MET A C 1
ATOM 1346 O O . MET A 1 177 ? -19.688 6.623 2.087 1.00 92.44 177 MET A O 1
ATOM 1350 N N . ASP A 1 178 ? -17.613 6.635 1.224 1.00 93.94 178 ASP A N 1
ATOM 1351 C CA . ASP A 1 178 ? -17.428 5.178 1.309 1.00 93.94 178 ASP A CA 1
ATOM 1352 C C . ASP A 1 178 ? -17.408 4.659 2.750 1.00 93.94 178 ASP A C 1
ATOM 1354 O O . ASP A 1 178 ? -17.830 3.536 3.025 1.00 93.94 178 ASP A O 1
ATOM 1358 N N . LEU A 1 179 ? -16.885 5.469 3.674 1.00 94.88 179 LEU A N 1
ATOM 1359 C CA . LEU A 1 179 ? -16.633 5.089 5.066 1.00 94.88 179 LEU A CA 1
ATOM 1360 C C . LEU A 1 179 ? -17.596 5.778 6.041 1.00 94.88 179 LEU A C 1
ATOM 1362 O O . LEU A 1 179 ? -17.347 5.837 7.250 1.00 94.88 179 LEU A O 1
ATOM 1366 N N . GLN A 1 180 ? -18.721 6.291 5.544 1.00 93.88 180 GLN A N 1
ATOM 1367 C CA . GLN A 1 180 ? -19.745 6.880 6.394 1.00 93.88 180 GLN A CA 1
ATOM 1368 C C . GLN A 1 180 ? -20.336 5.823 7.343 1.00 93.88 180 GLN A C 1
ATOM 1370 O O . GLN A 1 180 ? -20.753 4.741 6.925 1.00 93.88 180 GLN A O 1
ATOM 1375 N N . GLY A 1 181 ? -20.360 6.131 8.644 1.00 93.12 181 GLY A N 1
ATOM 1376 C CA . GLY A 1 181 ? -20.831 5.202 9.682 1.00 93.12 181 GLY A CA 1
ATOM 1377 C C . GLY A 1 181 ? -19.933 3.975 9.878 1.00 93.12 181 GLY A C 1
ATOM 1378 O O . GLY A 1 181 ? -20.350 3.002 10.501 1.00 93.12 181 GLY A O 1
ATOM 1379 N N . PHE A 1 182 ? -18.702 3.984 9.351 1.00 95.81 182 PHE A N 1
ATOM 1380 C CA . PHE A 1 182 ? -17.813 2.823 9.401 1.00 95.81 182 PHE A CA 1
ATOM 1381 C C . PHE A 1 182 ? -17.488 2.379 10.833 1.00 95.81 182 PHE A C 1
ATOM 1383 O O . PHE A 1 182 ? -17.524 1.184 11.130 1.00 95.81 182 PHE A O 1
ATOM 1390 N N . ARG A 1 183 ? -17.240 3.328 11.748 1.00 96.62 183 ARG A N 1
ATOM 1391 C CA . ARG A 1 183 ? -17.000 3.017 13.165 1.00 96.62 183 ARG A CA 1
ATOM 1392 C C . ARG A 1 183 ? -18.219 2.387 13.836 1.00 96.62 183 ARG A C 1
ATOM 1394 O O . ARG A 1 183 ? -18.046 1.424 14.574 1.00 96.62 183 ARG A O 1
ATOM 1401 N N . ASP A 1 184 ? -19.421 2.881 13.555 1.00 96.19 184 ASP A N 1
ATOM 1402 C CA . ASP A 1 184 ? -20.656 2.329 14.121 1.00 96.19 184 ASP A CA 1
ATOM 1403 C C . ASP A 1 184 ? -20.854 0.880 13.664 1.00 96.19 184 ASP A C 1
ATOM 1405 O O . ASP A 1 184 ? -21.074 -0.003 14.489 1.00 96.19 184 ASP A O 1
ATOM 1409 N N . LYS A 1 185 ? -20.623 0.599 12.374 1.00 95.69 185 LYS A N 1
ATOM 1410 C CA . LYS A 1 185 ? -20.632 -0.772 11.843 1.00 95.69 185 LYS A CA 1
ATOM 1411 C C . LYS A 1 185 ? -19.577 -1.666 12.506 1.00 95.69 185 LYS A C 1
ATOM 1413 O O . LYS A 1 185 ? -19.853 -2.829 12.780 1.00 95.69 185 LYS A O 1
ATOM 1418 N N . CYS A 1 186 ? -18.383 -1.143 12.808 1.00 96.62 186 CYS A N 1
ATOM 1419 C CA . CYS A 1 186 ? -17.369 -1.889 13.567 1.00 96.62 186 CYS A CA 1
ATOM 1420 C C . CYS A 1 186 ? -17.857 -2.229 14.987 1.00 96.62 186 CYS A C 1
ATOM 1422 O O . CYS A 1 186 ? -17.622 -3.336 15.470 1.00 96.62 186 CYS A O 1
ATOM 1424 N N . VAL A 1 187 ? -18.543 -1.294 15.656 1.00 96.44 187 VAL A N 1
ATOM 1425 C CA . VAL A 1 187 ? -19.133 -1.504 16.989 1.00 96.44 187 VAL A CA 1
ATOM 1426 C C . VAL A 1 187 ? -20.242 -2.555 16.936 1.00 96.44 187 VAL A C 1
ATOM 1428 O O . VAL A 1 187 ? -20.232 -3.480 17.745 1.00 96.44 187 VAL A O 1
ATOM 1431 N N . GLU A 1 188 ? -21.151 -2.469 15.963 1.00 95.56 188 GLU A N 1
ATOM 1432 C CA . GLU A 1 188 ? -22.220 -3.455 15.741 1.00 95.56 188 GLU A CA 1
ATOM 1433 C C . GLU A 1 188 ? -21.666 -4.858 15.454 1.00 95.56 188 GLU A C 1
ATOM 1435 O O . GLU A 1 188 ? -22.210 -5.859 15.920 1.00 95.56 188 GLU A O 1
ATOM 1440 N N . ALA A 1 189 ? -20.542 -4.930 14.744 1.00 93.88 189 ALA A N 1
ATOM 1441 C CA . ALA A 1 189 ? -19.808 -6.155 14.454 1.00 93.88 189 ALA A CA 1
ATOM 1442 C C . ALA A 1 189 ? -18.991 -6.693 15.652 1.00 93.88 189 ALA A C 1
ATOM 1444 O O . ALA A 1 189 ? -18.351 -7.739 15.549 1.00 93.88 189 ALA A O 1
ATOM 1445 N N . GLY A 1 190 ? -18.977 -6.004 16.797 1.00 94.50 190 GLY A N 1
ATOM 1446 C CA . GLY A 1 190 ? -18.231 -6.428 17.987 1.00 94.50 190 GLY A CA 1
ATOM 1447 C C . GLY A 1 190 ? -16.717 -6.192 17.914 1.00 94.50 190 GLY A C 1
ATOM 1448 O O . GLY A 1 190 ? -15.993 -6.648 18.794 1.00 94.50 190 GLY A O 1
ATOM 1449 N N . ILE A 1 191 ? -16.235 -5.452 16.910 1.00 95.81 191 ILE A N 1
ATOM 1450 C CA . ILE A 1 191 ? -14.828 -5.040 16.750 1.00 95.81 191 ILE A CA 1
ATOM 1451 C C . ILE A 1 191 ? -14.654 -3.529 16.955 1.00 95.81 191 ILE A C 1
ATOM 1453 O O . ILE A 1 191 ? -13.763 -2.902 16.389 1.00 95.81 191 ILE A O 1
ATOM 1457 N N . GLY A 1 192 ? -15.510 -2.917 17.777 1.00 92.31 192 GLY A N 1
ATOM 1458 C CA . GLY A 1 192 ? -15.543 -1.468 17.998 1.00 92.31 192 GLY A CA 1
ATOM 1459 C C . GLY A 1 192 ? -14.253 -0.861 18.560 1.00 92.31 192 GLY A C 1
ATOM 1460 O O . GLY A 1 192 ? -14.064 0.346 18.437 1.00 92.31 192 GLY A O 1
ATOM 1461 N N . ASP A 1 193 ? -13.367 -1.676 19.135 1.00 92.69 193 ASP A N 1
ATOM 1462 C CA . ASP A 1 193 ? -12.077 -1.267 19.709 1.00 92.69 193 ASP A CA 1
ATOM 1463 C C . ASP A 1 193 ? -10.882 -1.488 18.764 1.00 92.69 193 ASP A C 1
ATOM 1465 O O . ASP A 1 193 ? -9.728 -1.345 19.180 1.00 92.69 193 ASP A O 1
ATOM 1469 N N . ILE A 1 194 ? -11.119 -1.841 17.497 1.00 96.38 194 ILE A N 1
ATOM 1470 C CA . ILE A 1 194 ? -10.055 -1.975 16.494 1.00 96.38 194 ILE A CA 1
ATOM 1471 C C . ILE A 1 194 ? -9.410 -0.613 16.184 1.00 96.38 194 ILE A C 1
ATOM 1473 O O . ILE A 1 194 ? -10.067 0.428 16.252 1.00 96.38 194 ILE A O 1
ATOM 1477 N N . LEU A 1 195 ? -8.107 -0.597 15.879 1.00 97.75 195 LEU A N 1
ATOM 1478 C CA . LEU A 1 195 ? -7.423 0.618 15.420 1.00 97.75 195 LEU A CA 1
ATOM 1479 C C . LEU A 1 195 ? -7.773 0.906 13.957 1.00 97.75 195 LEU A C 1
ATOM 1481 O O . LEU A 1 195 ? -7.589 0.049 13.095 1.00 97.75 195 LEU A O 1
ATOM 1485 N N . LEU A 1 196 ? -8.239 2.120 13.674 1.00 98.06 196 LEU A N 1
ATOM 1486 C CA . LEU A 1 196 ? -8.652 2.554 12.340 1.00 98.06 196 LEU A CA 1
ATOM 1487 C C . LEU A 1 196 ? -7.736 3.647 11.805 1.00 98.06 196 LEU A C 1
ATOM 1489 O O . LEU A 1 196 ? -7.710 4.767 12.318 1.00 98.06 196 LEU A O 1
ATOM 1493 N N . TYR A 1 197 ? -6.963 3.326 10.775 1.00 97.88 197 TYR A N 1
ATOM 1494 C CA . TYR A 1 197 ? -6.036 4.250 10.131 1.00 97.88 197 TYR A CA 1
ATOM 1495 C C . TYR A 1 197 ? -6.499 4.501 8.702 1.00 97.88 197 TYR A C 1
ATOM 1497 O O . TYR A 1 197 ? -6.937 3.577 8.015 1.00 97.88 197 TYR A O 1
ATOM 1505 N N . ILE A 1 198 ? -6.372 5.744 8.242 1.00 96.62 198 ILE A N 1
ATOM 1506 C CA . ILE A 1 198 ? -6.647 6.098 6.850 1.00 96.62 198 ILE A CA 1
ATOM 1507 C C . ILE A 1 198 ? -5.604 7.064 6.292 1.00 96.62 198 ILE A C 1
ATOM 1509 O O . ILE A 1 198 ? -5.103 7.932 7.011 1.00 96.62 198 ILE A O 1
ATOM 1513 N N . GLY A 1 199 ? -5.261 6.926 5.011 1.00 94.25 199 GLY A N 1
ATOM 1514 C CA . GLY A 1 199 ? -4.336 7.840 4.347 1.00 94.25 199 GLY A CA 1
ATOM 1515 C C . GLY A 1 199 ? -4.588 8.040 2.856 1.00 94.25 199 GLY A C 1
ATOM 1516 O O . GLY A 1 199 ? -5.144 7.172 2.181 1.00 94.25 199 GLY A O 1
ATOM 1517 N N . GLY A 1 200 ? -4.132 9.190 2.359 1.00 91.38 200 GLY A N 1
ATOM 1518 C CA . GLY A 1 200 ? -4.146 9.562 0.944 1.00 91.38 200 GLY A CA 1
ATOM 1519 C C . GLY A 1 200 ? -4.945 10.838 0.667 1.00 91.38 200 GLY A C 1
ATOM 1520 O O . GLY A 1 200 ? -4.976 11.747 1.492 1.00 91.38 200 GLY A O 1
ATOM 1521 N N . ILE A 1 201 ? -5.550 10.926 -0.517 1.00 90.75 201 ILE A N 1
ATOM 1522 C CA . ILE A 1 201 ? -6.376 12.054 -0.958 1.00 90.75 201 ILE A CA 1
ATOM 1523 C C . ILE A 1 201 ? -7.825 11.691 -0.634 1.00 90.75 201 ILE A C 1
ATOM 1525 O O . ILE A 1 201 ? -8.458 10.882 -1.321 1.00 90.75 201 ILE A O 1
ATOM 1529 N N . LEU A 1 202 ? -8.317 12.248 0.471 1.00 91.56 202 LEU A N 1
ATOM 1530 C CA . LEU A 1 202 ? -9.557 11.804 1.110 1.00 91.56 202 LEU A CA 1
ATOM 1531 C C . LEU A 1 202 ? -10.788 12.628 0.721 1.00 91.56 202 LEU A C 1
ATOM 1533 O O . LEU A 1 202 ? -11.906 12.157 0.913 1.00 91.56 202 LEU A O 1
ATOM 1537 N N . GLY A 1 203 ? -10.586 13.820 0.161 1.00 86.38 203 GLY A N 1
ATOM 1538 C CA . GLY A 1 203 ? -11.649 14.702 -0.304 1.00 86.38 203 GLY A CA 1
ATOM 1539 C C . GLY A 1 203 ? -11.433 15.185 -1.739 1.00 86.38 203 GLY A C 1
ATOM 1540 O O . GLY A 1 203 ? -10.316 15.188 -2.255 1.00 86.38 203 GLY A O 1
ATOM 1541 N N . VAL A 1 204 ? -12.522 15.606 -2.384 1.00 82.94 204 VAL A N 1
ATOM 1542 C CA . VAL A 1 204 ? -12.498 16.195 -3.729 1.00 82.94 204 VAL A CA 1
ATOM 1543 C C . VAL A 1 204 ? -12.151 17.686 -3.659 1.00 82.94 204 VAL A C 1
ATOM 1545 O O . VAL A 1 204 ? -12.695 18.425 -2.838 1.00 82.94 204 VAL A O 1
ATOM 1548 N N . GLY A 1 205 ? -11.295 18.143 -4.576 1.00 79.12 205 GLY A N 1
ATOM 1549 C CA . GLY A 1 205 ? -10.929 19.553 -4.729 1.00 79.12 205 GLY A CA 1
ATOM 1550 C C . GLY A 1 205 ? -9.779 20.005 -3.824 1.00 79.12 205 GLY A C 1
ATOM 1551 O O . GLY A 1 205 ? -9.112 19.203 -3.176 1.00 79.12 205 GLY A O 1
ATOM 1552 N N . THR A 1 206 ? -9.520 21.313 -3.804 1.00 75.62 206 THR A N 1
ATOM 1553 C CA . THR A 1 206 ? -8.451 21.909 -2.989 1.00 75.62 206 THR A CA 1
ATOM 1554 C C . THR A 1 206 ? -8.919 22.053 -1.542 1.00 75.62 206 THR A C 1
ATOM 1556 O O . THR A 1 206 ? -9.428 23.103 -1.153 1.00 75.62 206 THR A O 1
ATOM 1559 N N . ARG A 1 207 ? -8.775 20.988 -0.751 1.00 76.44 207 ARG A N 1
ATOM 1560 C CA . ARG A 1 207 ? -9.061 20.990 0.692 1.00 76.44 207 ARG A CA 1
ATOM 1561 C C . ARG A 1 207 ? -7.781 21.169 1.502 1.00 76.44 207 ARG A C 1
ATOM 1563 O O . ARG A 1 207 ? -6.699 20.757 1.083 1.00 76.44 207 ARG A O 1
ATOM 1570 N N . VAL A 1 208 ? -7.902 21.784 2.676 1.00 85.56 208 VAL A N 1
ATOM 1571 C CA . VAL A 1 208 ? -6.813 21.820 3.658 1.00 85.56 208 VAL A CA 1
ATOM 1572 C C . VAL A 1 208 ? -6.846 20.510 4.437 1.00 85.56 208 VAL A C 1
ATOM 1574 O O . VAL A 1 208 ? -7.875 20.156 5.002 1.00 85.56 208 VAL A O 1
ATOM 1577 N N . PHE A 1 209 ? -5.717 19.806 4.514 1.00 90.19 209 PHE A N 1
ATOM 1578 C CA . PHE A 1 209 ? -5.655 18.475 5.129 1.00 90.19 209 PHE A CA 1
ATOM 1579 C C . PHE A 1 209 ? -6.167 18.419 6.583 1.00 90.19 209 PHE A C 1
ATOM 1581 O O . PHE A 1 209 ? -6.713 17.404 7.010 1.00 90.19 209 PHE A O 1
ATOM 1588 N N . GLU A 1 210 ? -6.036 19.499 7.359 1.00 91.56 210 GLU A N 1
ATOM 1589 C CA . GLU A 1 210 ? -6.573 19.540 8.728 1.00 91.56 210 GLU A CA 1
ATOM 1590 C C . GLU A 1 210 ? -8.106 19.410 8.776 1.00 91.56 210 GLU A C 1
ATOM 1592 O O . GLU A 1 210 ? -8.638 18.873 9.748 1.00 91.56 210 GLU A O 1
ATOM 1597 N N . GLU A 1 211 ? -8.822 19.828 7.728 1.00 91.62 211 GLU A N 1
ATOM 1598 C CA . GLU A 1 211 ? -10.267 19.608 7.617 1.00 91.62 211 GLU A CA 1
ATOM 1599 C C . GLU A 1 211 ? -10.580 18.127 7.399 1.00 91.62 211 GLU A C 1
ATOM 1601 O O . GLU A 1 211 ? -11.415 17.573 8.113 1.00 91.62 211 GLU A O 1
ATOM 1606 N N . ASP A 1 212 ? -9.869 17.470 6.477 1.00 92.38 212 ASP A N 1
ATOM 1607 C CA . ASP A 1 212 ? -10.022 16.033 6.226 1.00 92.38 212 ASP A CA 1
ATOM 1608 C C . ASP A 1 212 ? -9.719 15.243 7.501 1.00 92.38 212 ASP A C 1
ATOM 1610 O O . ASP A 1 212 ? -10.524 14.437 7.968 1.00 92.38 212 ASP A O 1
ATOM 1614 N N . LYS A 1 213 ? -8.597 15.545 8.154 1.00 95.06 213 LYS A N 1
ATOM 1615 C CA . LYS A 1 213 ? -8.226 14.946 9.435 1.00 95.06 213 LYS A CA 1
ATOM 1616 C C . LYS A 1 213 ? -9.311 15.126 10.493 1.00 95.06 213 LYS A C 1
ATOM 1618 O O . LYS A 1 213 ? -9.630 14.159 11.183 1.00 95.06 213 LYS A O 1
ATOM 1623 N N . ALA A 1 214 ? -9.896 16.317 10.621 1.00 94.75 214 ALA A N 1
ATOM 1624 C CA . ALA A 1 214 ? -10.989 16.560 11.559 1.00 94.75 214 ALA A CA 1
ATOM 1625 C C . ALA A 1 214 ? -12.245 15.744 11.212 1.00 94.75 214 ALA A C 1
ATOM 1627 O O . ALA A 1 214 ? -12.886 15.204 12.116 1.00 94.75 214 ALA A O 1
ATOM 1628 N N . THR A 1 215 ? -12.586 15.618 9.930 1.00 94.25 215 THR A N 1
ATOM 1629 C CA . THR A 1 215 ? -13.709 14.800 9.456 1.00 94.25 215 THR A CA 1
ATOM 1630 C C . THR A 1 215 ? -13.506 13.323 9.783 1.00 94.25 215 THR A C 1
ATOM 1632 O O . THR A 1 215 ? -14.339 12.729 10.465 1.00 94.25 215 THR A O 1
ATOM 1635 N N . PHE A 1 216 ? -12.378 12.726 9.396 1.00 95.88 216 PHE A N 1
ATOM 1636 C CA . PHE A 1 216 ? -12.134 11.299 9.635 1.00 95.88 216 PHE A CA 1
ATOM 1637 C C . PHE A 1 216 ? -11.950 10.974 11.121 1.00 95.88 216 PHE A C 1
ATOM 1639 O O . PHE A 1 216 ? -12.389 9.923 11.585 1.00 95.88 216 PHE A O 1
ATOM 1646 N N . LYS A 1 217 ? -11.412 11.908 11.915 1.00 96.44 217 LYS A N 1
ATOM 1647 C CA . LYS A 1 217 ? -11.408 11.795 13.380 1.00 96.44 217 LYS A CA 1
ATOM 1648 C C . LYS A 1 217 ? -12.819 11.719 13.962 1.00 96.44 217 LYS A C 1
ATOM 1650 O O . LYS A 1 217 ? -13.057 10.904 14.849 1.00 96.44 217 LYS A O 1
ATOM 1655 N N . LYS A 1 218 ? -13.760 12.525 13.456 1.00 95.75 218 LYS A N 1
ATOM 1656 C CA . LYS A 1 218 ? -15.178 12.462 13.859 1.00 95.75 218 LYS A CA 1
ATOM 1657 C C . LYS A 1 218 ? -15.854 11.166 13.413 1.00 95.75 218 LYS A C 1
ATOM 1659 O O . LYS A 1 218 ? -16.705 10.670 14.138 1.00 95.75 218 LYS A O 1
ATOM 1664 N N . LEU A 1 219 ? -15.451 10.605 12.271 1.00 94.31 219 LEU A N 1
ATOM 1665 C CA . LEU A 1 219 ? -15.912 9.294 11.791 1.00 94.31 219 LEU A CA 1
ATOM 1666 C C . LEU A 1 219 ? -15.340 8.109 12.588 1.00 94.31 219 LEU A C 1
ATOM 1668 O O . LEU A 1 219 ? -15.723 6.970 12.338 1.00 94.31 219 LEU A O 1
ATOM 1672 N N . GLY A 1 220 ? -14.442 8.360 13.547 1.00 95.38 220 GLY A N 1
ATOM 1673 C CA . GLY A 1 220 ? -13.904 7.341 14.446 1.00 95.38 220 GLY A CA 1
ATOM 1674 C C . GLY A 1 220 ? -12.555 6.752 14.030 1.00 95.38 220 GLY A C 1
ATOM 1675 O O . GLY A 1 220 ? -12.178 5.716 14.577 1.00 95.38 220 GLY A O 1
ATOM 1676 N N . PHE A 1 221 ? -11.827 7.392 13.105 1.00 97.31 221 PHE A N 1
ATOM 1677 C CA . PHE A 1 221 ? -10.456 7.005 12.756 1.00 97.31 221 PHE A CA 1
ATOM 1678 C C . PHE A 1 221 ? -9.443 7.472 13.811 1.00 97.31 221 PHE A C 1
ATOM 1680 O O . PHE A 1 221 ? -9.395 8.642 14.208 1.00 97.31 221 PHE A O 1
ATOM 1687 N N . ASP A 1 222 ? -8.578 6.556 14.236 1.00 97.50 222 ASP A N 1
ATOM 1688 C CA . ASP A 1 222 ? -7.528 6.783 15.224 1.00 97.50 222 ASP A CA 1
ATOM 1689 C C . ASP A 1 222 ? -6.344 7.559 14.640 1.00 97.50 222 ASP A C 1
ATOM 1691 O O . ASP A 1 222 ? -5.768 8.391 15.341 1.00 97.50 222 ASP A O 1
ATOM 1695 N N . ARG A 1 223 ? -6.000 7.379 13.360 1.00 96.88 223 ARG A N 1
ATOM 1696 C CA . ARG A 1 223 ? -4.974 8.188 12.674 1.00 96.88 223 ARG A CA 1
ATOM 1697 C C . ARG A 1 223 ? -5.347 8.475 11.225 1.00 96.88 223 ARG A C 1
ATOM 1699 O O . ARG A 1 223 ? -5.934 7.642 10.543 1.00 96.88 223 ARG A O 1
ATOM 1706 N N . VAL A 1 224 ? -5.000 9.681 10.777 1.00 96.75 224 VAL A N 1
ATOM 1707 C CA . VAL A 1 224 ? -5.287 10.185 9.429 1.00 96.75 224 VAL A CA 1
ATOM 1708 C C . VAL A 1 224 ? -4.000 10.765 8.858 1.00 96.75 224 VAL A C 1
ATOM 1710 O O . VAL A 1 224 ? -3.373 11.606 9.509 1.00 96.75 224 VAL A O 1
ATOM 1713 N N . TYR A 1 225 ? -3.610 10.318 7.666 1.00 95.38 225 TYR A N 1
ATOM 1714 C CA . TYR A 1 225 ? -2.343 10.673 7.026 1.00 95.38 225 TYR A CA 1
ATOM 1715 C C . TYR A 1 225 ? -2.561 11.419 5.702 1.00 95.38 225 TYR A C 1
ATOM 1717 O O . TYR A 1 225 ? -3.371 10.972 4.886 1.00 95.38 225 TYR A O 1
ATOM 1725 N N . PRO A 1 226 ? -1.835 12.527 5.453 1.00 91.56 226 PRO A N 1
ATOM 1726 C CA . PRO A 1 226 ? -1.865 13.186 4.150 1.00 91.56 226 PRO A CA 1
ATOM 1727 C C . PRO A 1 226 ? -1.219 12.300 3.073 1.00 91.56 226 PRO A C 1
ATOM 1729 O O . PRO A 1 226 ? -0.491 11.352 3.410 1.00 91.56 226 PRO A O 1
ATOM 1732 N N . PRO A 1 227 ? -1.425 12.607 1.778 1.00 84.31 227 PRO A N 1
ATOM 1733 C CA . PRO A 1 227 ? -0.605 12.010 0.728 1.00 84.31 227 PRO A CA 1
ATOM 1734 C C . PRO A 1 227 ? 0.886 12.265 1.009 1.00 84.31 227 PRO A C 1
ATOM 1736 O O . PRO A 1 227 ? 1.241 13.215 1.703 1.00 84.31 227 PRO A O 1
ATOM 1739 N N . GLU A 1 228 ? 1.752 11.388 0.496 1.00 78.88 228 GLU A N 1
ATOM 1740 C CA . GLU A 1 228 ? 3.216 11.465 0.684 1.00 78.88 228 GLU A CA 1
ATOM 1741 C C . GLU A 1 228 ? 3.702 11.315 2.140 1.00 78.88 228 GLU A C 1
ATOM 1743 O O . GLU A 1 228 ? 4.860 11.590 2.450 1.00 78.88 228 GLU A O 1
ATOM 1748 N N . SER A 1 229 ? 2.844 10.835 3.045 1.00 85.50 229 SER A N 1
ATOM 1749 C CA . SER A 1 229 ? 3.254 10.510 4.413 1.00 85.50 229 SER A CA 1
ATOM 1750 C C . SER A 1 229 ? 4.336 9.434 4.459 1.00 85.50 229 SER A C 1
ATOM 1752 O O . SER A 1 229 ? 4.286 8.445 3.729 1.00 85.50 229 SER A O 1
ATOM 1754 N N . ASP A 1 230 ? 5.272 9.595 5.394 1.00 84.31 230 ASP A N 1
ATOM 1755 C CA . ASP A 1 230 ? 6.294 8.590 5.672 1.00 84.31 230 ASP A CA 1
ATOM 1756 C C . ASP A 1 230 ? 5.658 7.296 6.213 1.00 84.31 230 ASP A C 1
ATOM 1758 O O . ASP A 1 230 ? 5.086 7.262 7.308 1.00 84.31 230 ASP A O 1
ATOM 1762 N N . VAL A 1 231 ? 5.802 6.211 5.450 1.00 86.62 231 VAL A N 1
ATOM 1763 C CA . VAL A 1 231 ? 5.317 4.875 5.815 1.00 86.62 231 VAL A CA 1
ATOM 1764 C C . VAL A 1 231 ? 5.952 4.409 7.128 1.00 86.62 231 VAL A C 1
ATOM 1766 O O . VAL A 1 231 ? 5.244 3.872 7.982 1.00 86.62 231 VAL A O 1
ATOM 1769 N N . LYS A 1 232 ? 7.242 4.691 7.367 1.00 84.25 232 LYS A N 1
ATOM 1770 C CA . LYS A 1 232 ? 7.929 4.311 8.615 1.00 84.25 232 LYS A CA 1
ATOM 1771 C C . LYS A 1 232 ? 7.289 4.978 9.824 1.00 84.25 232 LYS A C 1
ATOM 1773 O O . LYS A 1 232 ? 7.134 4.360 10.876 1.00 84.25 232 LYS A O 1
ATOM 1778 N N . LYS A 1 233 ? 6.902 6.249 9.690 1.00 89.94 233 LYS A N 1
ATOM 1779 C CA . LYS A 1 233 ? 6.161 6.960 10.734 1.00 89.94 233 LYS A CA 1
ATOM 1780 C C . LYS A 1 233 ? 4.835 6.261 11.034 1.00 89.94 233 LYS A C 1
ATOM 1782 O O . LYS A 1 233 ? 4.550 6.037 12.203 1.00 89.94 233 LYS A O 1
ATOM 1787 N N . SER A 1 234 ? 4.075 5.864 10.011 1.00 92.62 234 SER A N 1
ATOM 1788 C CA . SER A 1 234 ? 2.793 5.174 10.218 1.00 92.62 234 SER A CA 1
ATOM 1789 C C . SER A 1 234 ? 2.935 3.825 10.937 1.00 92.62 234 SER A C 1
ATOM 1791 O O . SER A 1 234 ? 2.115 3.503 11.793 1.00 92.62 234 SER A O 1
ATOM 1793 N N . ILE A 1 235 ? 4.012 3.077 10.667 1.00 92.25 235 ILE A N 1
ATOM 1794 C CA . ILE A 1 235 ? 4.309 1.809 11.350 1.00 92.25 235 ILE A CA 1
ATOM 1795 C C . ILE A 1 235 ? 4.717 2.062 12.807 1.00 92.25 235 ILE A C 1
ATOM 1797 O O . ILE A 1 235 ? 4.194 1.409 13.705 1.00 92.25 235 ILE A O 1
ATOM 1801 N N . ARG A 1 236 ? 5.590 3.044 13.077 1.00 91.19 236 ARG A N 1
ATOM 1802 C CA . ARG A 1 236 ? 5.963 3.421 14.457 1.00 91.19 236 ARG A CA 1
ATOM 1803 C C . ARG A 1 236 ? 4.753 3.855 15.280 1.00 91.19 236 ARG A C 1
ATOM 1805 O O . ARG A 1 236 ? 4.585 3.419 16.414 1.00 91.19 236 ARG A O 1
ATOM 1812 N N . ASP A 1 237 ? 3.900 4.673 14.678 1.00 94.88 237 ASP A N 1
ATOM 1813 C CA . ASP A 1 237 ? 2.642 5.124 15.261 1.00 94.88 237 ASP A CA 1
ATOM 1814 C C . ASP A 1 237 ? 1.706 3.943 15.583 1.00 94.88 237 ASP A C 1
ATOM 1816 O O . ASP A 1 237 ? 1.050 3.935 16.623 1.00 94.88 237 ASP A O 1
ATOM 1820 N N . LEU A 1 238 ? 1.637 2.936 14.703 1.00 94.88 238 LEU A N 1
ATOM 1821 C CA . LEU A 1 238 ? 0.861 1.713 14.922 1.00 94.88 238 LEU A CA 1
ATOM 1822 C C . LEU A 1 238 ? 1.402 0.892 16.100 1.00 94.88 238 LEU A C 1
ATOM 1824 O O . LEU A 1 238 ? 0.626 0.469 16.952 1.00 94.88 238 LEU A O 1
ATOM 1828 N N . VAL A 1 239 ? 2.719 0.701 16.184 1.00 92.81 239 VAL A N 1
ATOM 1829 C CA . VAL A 1 239 ? 3.371 -0.008 17.302 1.00 92.81 239 VAL A CA 1
ATOM 1830 C C . VAL A 1 239 ? 3.082 0.690 18.627 1.00 92.81 239 VAL A C 1
ATOM 1832 O O . VAL A 1 239 ? 2.713 0.042 19.606 1.00 92.81 239 VAL A O 1
ATOM 1835 N N . GLU A 1 240 ? 3.212 2.016 18.665 1.00 93.38 240 GLU A N 1
ATOM 1836 C CA . GLU A 1 240 ? 2.934 2.810 19.861 1.00 93.38 240 GLU A CA 1
ATOM 1837 C C . GLU A 1 240 ? 1.480 2.627 20.326 1.00 93.38 240 GLU A C 1
ATOM 1839 O O . GLU A 1 240 ? 1.226 2.377 21.509 1.00 93.38 240 GLU A O 1
ATOM 1844 N N . ASP A 1 241 ? 0.523 2.706 19.402 1.00 95.62 241 ASP A N 1
ATOM 1845 C CA . ASP A 1 241 ? -0.899 2.608 19.731 1.00 95.62 241 ASP A CA 1
ATOM 1846 C C . ASP A 1 241 ? -1.310 1.177 20.119 1.00 95.62 241 ASP A C 1
ATOM 1848 O O . ASP A 1 241 ? -2.090 0.997 21.060 1.00 95.62 241 ASP A O 1
ATOM 1852 N N . LEU A 1 242 ? -0.734 0.151 19.486 1.00 93.69 242 LEU A N 1
ATOM 1853 C CA . LEU A 1 242 ? -0.918 -1.251 19.879 1.00 93.69 242 LEU A CA 1
ATOM 1854 C C . LEU A 1 242 ? -0.334 -1.539 21.268 1.00 93.69 242 LEU A C 1
ATOM 1856 O O . LEU A 1 242 ? -0.976 -2.216 22.075 1.00 93.69 242 LEU A O 1
ATOM 1860 N N . THR A 1 243 ? 0.838 -0.978 21.579 1.00 91.75 243 THR A N 1
ATOM 1861 C CA . THR A 1 243 ? 1.480 -1.106 22.898 1.00 91.75 243 THR A CA 1
ATOM 1862 C C . THR A 1 243 ? 0.610 -0.477 23.985 1.00 91.75 243 THR A C 1
ATOM 1864 O O . THR A 1 243 ? 0.353 -1.090 25.021 1.00 91.75 243 THR A O 1
ATOM 1867 N N . LYS A 1 244 ? 0.074 0.729 23.743 1.00 91.62 244 LYS A N 1
ATOM 1868 C CA . LYS A 1 244 ? -0.847 1.408 24.675 1.00 91.62 244 LYS A CA 1
ATOM 1869 C C . LYS A 1 244 ? -2.130 0.616 24.926 1.00 91.62 244 LYS A C 1
ATOM 1871 O O . LYS A 1 244 ? -2.687 0.701 26.018 1.00 91.62 244 LYS A O 1
ATOM 1876 N N . ARG A 1 245 ? -2.594 -0.152 23.935 1.00 89.69 245 ARG A N 1
ATOM 1877 C CA . ARG A 1 245 ? -3.752 -1.056 24.053 1.00 89.69 245 ARG A CA 1
ATOM 1878 C C . ARG A 1 245 ? -3.391 -2.440 24.612 1.00 89.69 245 ARG A C 1
ATOM 1880 O O . ARG A 1 245 ? -4.271 -3.289 24.713 1.00 89.69 245 ARG A O 1
ATOM 1887 N N . GLY A 1 246 ? -2.128 -2.679 24.981 1.00 84.44 246 GLY A N 1
ATOM 1888 C CA . GLY A 1 246 ? -1.657 -3.954 25.532 1.00 84.44 246 GLY A CA 1
ATOM 1889 C C . GLY A 1 246 ? -1.742 -5.121 24.546 1.00 84.44 246 GLY A C 1
ATOM 1890 O O . GLY A 1 246 ? -1.872 -6.269 24.967 1.00 84.44 246 GLY A O 1
ATOM 1891 N N . LYS A 1 247 ? -1.730 -4.833 23.239 1.00 81.00 247 LYS A N 1
ATOM 1892 C CA . LYS A 1 247 ? -1.827 -5.837 22.169 1.00 81.00 247 LYS A CA 1
ATOM 1893 C C . LYS A 1 247 ? -0.472 -6.450 21.798 1.00 81.00 247 LYS A C 1
ATOM 1895 O O . LYS A 1 247 ? -0.468 -7.538 21.220 1.00 81.00 247 LYS A O 1
ATOM 1900 N N . ILE A 1 248 ? 0.628 -5.777 22.155 1.00 80.81 248 ILE A N 1
ATOM 1901 C CA . ILE A 1 248 ? 2.033 -6.193 21.980 1.00 80.81 248 ILE A CA 1
ATOM 1902 C C . ILE A 1 248 ? 2.892 -5.865 23.195 1.00 80.81 248 ILE A C 1
ATOM 1904 O O . ILE A 1 248 ? 2.506 -4.954 23.962 1.00 80.81 248 ILE A O 1
#

pLDDT: mean 89.43, std 9.26, range [45.34, 98.12]

Sequence (248 aa):
DGDIAVGSVKAIEAGVLDSPFSINIYPRDLCMGARDLEGACRYIDYGNLPIPEEVRKYNDEKIKERETFEGTKLNFKASMADFWCLSQGKAIGTFDKDGDDLEDKLEMKRVPTVVTGTCGVDAHVIGTKIISRSLKESGFNVVALGAQTPAEEFIKAAQETDADAMMITSLYGMAEMDLQGFRDKCVEAGIGDILLYIGGILGVGTRVFEEDKATFKKLGFDRVYPPESDVKKSIRDLVEDLTKRGKI

Radius of gyration: 19.79 Å; chains: 1; bounding box: 51×43×57 Å

Secondary structure (DSSP, 8-state):
---HHHHHHHHHHTTSS--TT-SSSS----EEEEE-TTS-EEEEEETT----HHHHHHHHHHHHHHHHHHTS---HHHHHHHHHHHHTT-SS----SSS--TTS----SS--EEEEEEETT----HHHHHHHHHHHHTT-EEEEEEEEE-HHHHHHHHHHTT-SEEEEEE-SS-HHHHTTTHHHHHHHTT-TTSEEEEEE--SSSS--HHHHHHHHHHTT-SEEE-TT--HHHHHHHHHHHHHHTT--

Foldseek 3Di:
DPDPVVVVVVCQQCQQDADAQDLDPRHPNQWAWAAFPVLDIATPGCGNHPDDPVVVVVRVVRQVNRCVVVVHHDDPQQSVQQVVCVVVVDSGGDGDRPPDDLQPQPPDPDAAEEEFEEFAQASPRNVRVVLQVSSVSNRHHYHYPGYRDQLVNQLVVCVVVVHQEYEYEHAPACQLVRCALSLVVNVVSVNNNHAAEYEYNNHPDDDDVVVVQVSVVVSPHPYYYYPPDDSVVVVVVVVVVCVVVVVD